Protein AF-X0ZU37-F1 (afdb_monomer)

Radius of gyration: 21.98 Å; Cα contacts (8 Å, |Δi|>4): 305; chains: 1; bounding box: 47×53×52 Å

Organism: NCBI:txid412755

Mean predicted aligned error: 6.67 Å

Foldseek 3Di:
DDDDDDDDDPDPVVVVVVCVVVVVPVPDDDDPDQDPPDPPNQFQPWDDDPPDTFNGNFEADADWPLAADLPQLADDVVLLVLLLVVLLVSGRAHAASHAAELDLQQDLDSRHHHDDPVRPVRVVVSQVSSQVSNCVNPNDPDTRHYDHRYGRNAQSGDDDVVGQHHAAQDDDPVCCVVSVHDPPRDHDDPVNVVVVVVSD

Sequence (200 aa):
MARSEYFHFKTVSEIRSRVAELGLGDAIGFADEVGLDVPHRKLSSPVTAGPFELPNRFATHPMEGWDGDPATGAPTEDVLRRWDRMGESGAGLIWGVEALAVDYEYRANPNQLVIVERNTGPLARGLERMRAAHARSFGGGRALVVGAQLTCSGRYSFRAPGGPGPLLVHRHPGLDPRVGVDETVPLATDMKLEGIVGRY

InterPro domains:
  IPR013785 Aldolase-type TIM barrel [G3DSA:3.20.20.70] (41-197)
  IPR051799 NADH-dependent flavin oxidoreductase [PTHR43656] (41-200)

Structure (mmCIF, N/CA/C/O backbone):
data_AF-X0ZU37-F1
#
_entry.id   AF-X0ZU37-F1
#
loop_
_atom_site.group_PDB
_atom_site.id
_atom_site.type_symbol
_atom_site.label_atom_id
_atom_site.label_alt_id
_atom_site.label_comp_id
_atom_site.label_asym_id
_atom_site.label_entity_id
_atom_site.label_seq_id
_atom_site.pdbx_PDB_ins_code
_atom_site.Cartn_x
_atom_site.Cartn_y
_atom_site.Cartn_z
_atom_site.occupancy
_atom_site.B_iso_or_equiv
_atom_site.auth_seq_id
_atom_site.auth_comp_id
_atom_site.auth_asym_id
_atom_site.auth_atom_id
_atom_site.pdbx_PDB_model_num
ATOM 1 N N . MET A 1 1 ? -10.081 37.931 3.026 1.00 48.16 1 MET A N 1
ATOM 2 C CA . MET A 1 1 ? -9.648 36.556 2.694 1.00 48.16 1 MET A CA 1
ATOM 3 C C . MET A 1 1 ? -9.260 35.884 3.999 1.00 48.16 1 MET A C 1
ATOM 5 O O . MET A 1 1 ? -8.460 36.470 4.719 1.00 48.16 1 MET A O 1
ATOM 9 N N . ALA A 1 2 ? -9.862 34.748 4.355 1.00 56.47 2 ALA A N 1
ATOM 10 C CA . ALA A 1 2 ? -9.462 34.023 5.560 1.00 56.47 2 ALA A CA 1
ATOM 11 C C . ALA A 1 2 ? -8.003 33.569 5.398 1.00 56.47 2 ALA A C 1
ATOM 13 O O . ALA A 1 2 ? -7.663 32.945 4.393 1.00 56.47 2 ALA A O 1
ATOM 14 N N . ARG A 1 3 ? -7.127 33.941 6.338 1.00 65.25 3 ARG A N 1
ATOM 15 C CA . ARG A 1 3 ? -5.758 33.420 6.376 1.00 65.25 3 ARG A CA 1
ATOM 16 C C . ARG A 1 3 ? -5.846 31.940 6.733 1.00 65.25 3 ARG A C 1
ATOM 18 O O . ARG A 1 3 ? -6.402 31.597 7.769 1.00 65.25 3 ARG A O 1
ATOM 25 N N . SER A 1 4 ? -5.318 31.076 5.873 1.00 78.06 4 SER A N 1
ATOM 26 C CA . SER A 1 4 ? -5.106 29.671 6.208 1.00 78.06 4 SER A CA 1
ATOM 27 C C . SER A 1 4 ? -4.075 29.588 7.334 1.00 78.06 4 SER A C 1
ATOM 29 O O . SER A 1 4 ? -2.944 30.048 7.169 1.00 78.06 4 SER A O 1
ATOM 31 N N . GLU A 1 5 ? -4.467 29.026 8.470 1.00 83.31 5 GLU A N 1
ATOM 32 C CA . GLU A 1 5 ? -3.570 28.712 9.580 1.00 83.31 5 GLU A CA 1
ATOM 33 C C . GLU A 1 5 ? -3.100 27.261 9.466 1.00 83.31 5 GLU A C 1
ATOM 35 O O . GLU A 1 5 ? -3.846 26.383 9.029 1.00 83.31 5 GLU A O 1
ATOM 40 N N . TYR A 1 6 ? -1.859 26.996 9.871 1.00 87.88 6 TYR A N 1
ATOM 41 C CA . TYR A 1 6 ? -1.371 25.626 9.979 1.00 87.88 6 TYR A CA 1
ATOM 42 C C . TYR A 1 6 ? -2.023 24.917 11.170 1.00 87.88 6 TYR A C 1
ATOM 44 O O . TYR A 1 6 ? -2.215 25.505 12.240 1.00 87.88 6 TYR A O 1
ATOM 52 N N . PHE A 1 7 ? -2.319 23.627 11.001 1.00 89.75 7 PHE A N 1
ATOM 53 C CA . PHE A 1 7 ? -2.769 22.773 12.095 1.00 89.75 7 PHE A CA 1
ATOM 54 C C . PHE A 1 7 ? -1.631 22.603 13.112 1.00 89.75 7 PHE A C 1
ATOM 56 O O . PHE A 1 7 ? -0.568 22.087 12.773 1.00 89.75 7 PHE A O 1
ATOM 63 N N . HIS A 1 8 ? -1.843 23.055 14.349 1.00 92.69 8 HIS A N 1
ATOM 64 C CA . HIS A 1 8 ? -0.820 23.087 15.405 1.00 92.69 8 HIS A CA 1
ATOM 65 C C . HIS A 1 8 ? -1.307 22.509 16.743 1.00 92.69 8 HIS A C 1
ATOM 67 O O . HIS A 1 8 ? -0.571 22.541 17.730 1.00 92.69 8 HIS A O 1
ATOM 73 N N . PHE A 1 9 ? -2.534 21.981 16.782 1.00 95.19 9 PHE A N 1
ATOM 74 C CA . PHE A 1 9 ? -3.119 21.386 17.980 1.00 95.19 9 PHE A CA 1
ATOM 75 C C . PHE A 1 9 ? -2.446 20.051 18.300 1.00 95.19 9 PHE A C 1
ATOM 77 O O . PHE A 1 9 ? -2.256 19.200 17.430 1.00 95.19 9 PHE A O 1
ATOM 84 N N . LYS A 1 10 ? -2.103 19.869 19.567 1.00 95.50 10 LYS A N 1
ATOM 85 C CA . LYS A 1 10 ? -1.481 18.677 20.146 1.00 95.50 10 LYS A CA 1
ATOM 86 C C . LYS A 1 10 ? -2.457 17.876 20.995 1.00 95.50 10 LYS A C 1
ATOM 88 O O . LYS A 1 10 ? -2.219 16.696 21.236 1.00 95.50 10 LYS A O 1
ATOM 93 N N . THR A 1 11 ? -3.538 18.499 21.463 1.00 95.19 11 THR A N 1
ATOM 94 C CA . THR A 1 11 ? -4.547 17.831 22.292 1.00 95.19 11 THR A CA 1
ATOM 95 C C . THR A 1 11 ? -5.961 18.068 21.775 1.00 95.19 11 THR A C 1
ATOM 97 O O . THR A 1 11 ? -6.261 19.088 21.156 1.00 95.19 11 THR A O 1
ATOM 100 N N . VAL A 1 12 ? -6.872 17.144 22.091 1.00 92.69 12 VAL A N 1
ATOM 101 C CA . VAL A 1 12 ? -8.305 17.299 21.787 1.00 92.69 12 VAL A CA 1
ATOM 102 C C . VAL A 1 12 ? -8.888 18.541 22.470 1.00 92.69 12 VAL A C 1
ATOM 104 O O . VAL A 1 12 ? -9.750 19.203 21.900 1.00 92.69 12 VAL A O 1
ATOM 107 N N . SER A 1 13 ? -8.395 18.896 23.661 1.00 95.38 13 SER A N 1
ATOM 108 C CA . SER A 1 13 ? -8.837 20.089 24.396 1.00 95.38 13 SER A CA 1
ATOM 109 C C . SER A 1 13 ? -8.539 21.385 23.632 1.00 95.38 13 SER A C 1
ATOM 111 O O . SER A 1 13 ? -9.390 22.273 23.544 1.00 95.38 13 SER A O 1
ATOM 113 N N . GLU A 1 14 ? -7.364 21.479 23.005 1.00 96.38 14 GLU A N 1
ATOM 114 C CA . GLU A 1 14 ? -7.004 22.637 22.180 1.00 96.38 14 GLU A CA 1
ATOM 115 C C . GLU A 1 14 ? -7.903 22.741 20.938 1.00 96.38 14 GLU A C 1
ATOM 117 O O . GLU A 1 14 ? -8.361 23.831 20.599 1.00 96.38 14 GLU A O 1
ATOM 122 N N . ILE A 1 15 ? -8.244 21.606 20.313 1.00 95.38 15 ILE A N 1
ATOM 123 C CA . ILE A 1 15 ? -9.191 21.568 19.187 1.00 95.38 15 ILE A CA 1
ATOM 124 C C . ILE A 1 15 ? -10.583 22.028 19.644 1.00 95.38 15 ILE A C 1
ATOM 126 O O . ILE A 1 15 ? -11.186 22.877 18.991 1.00 95.38 15 ILE A O 1
ATOM 130 N N . ARG A 1 16 ? -11.086 21.521 20.781 1.00 95.75 16 ARG A N 1
ATOM 131 C CA . ARG A 1 16 ? -12.375 21.942 21.367 1.00 95.75 16 ARG A CA 1
ATOM 132 C C . ARG A 1 16 ? -12.409 23.448 21.622 1.00 95.75 16 ARG A C 1
ATOM 134 O O . ARG A 1 16 ? -13.389 24.105 21.279 1.00 95.75 16 ARG A O 1
ATOM 141 N N . SER A 1 17 ? -11.321 23.988 22.166 1.00 95.88 17 SER A N 1
ATOM 142 C CA . SER A 1 17 ? -11.181 25.418 22.452 1.00 95.88 17 SER A CA 1
ATOM 143 C C . SER A 1 17 ? -11.219 26.249 21.169 1.00 95.88 17 SER A C 1
ATOM 145 O O . SER A 1 17 ? -11.959 27.228 21.099 1.00 95.88 17 SER A O 1
ATOM 147 N N . ARG A 1 18 ? -10.505 25.820 20.117 1.00 94.81 18 ARG A N 1
ATOM 148 C CA . ARG A 1 18 ? -10.534 26.505 18.818 1.00 94.81 18 ARG A CA 1
ATOM 149 C C . ARG A 1 18 ? -11.907 26.445 18.154 1.00 94.81 18 ARG A C 1
ATOM 151 O O . ARG A 1 18 ? -12.350 27.438 17.589 1.00 94.81 18 ARG A O 1
ATOM 158 N N . VAL A 1 19 ? -12.591 25.302 18.214 1.00 95.44 19 VAL A N 1
ATOM 159 C CA . VAL A 1 19 ? -13.953 25.158 17.670 1.00 95.44 19 VAL A CA 1
ATOM 160 C C . VAL A 1 19 ? -14.916 26.131 18.351 1.00 95.44 19 VAL A C 1
ATOM 162 O O . VAL A 1 19 ? -15.705 26.776 17.661 1.00 95.44 19 VAL A O 1
ATOM 165 N N . ALA A 1 20 ? -14.822 26.277 19.676 1.00 95.56 20 ALA A N 1
ATOM 166 C CA . ALA A 1 20 ? -15.623 27.240 20.427 1.00 95.56 20 ALA A CA 1
ATOM 167 C C . ALA A 1 20 ? -15.287 28.693 20.049 1.00 95.56 20 ALA A C 1
ATOM 169 O O . ALA A 1 20 ? -16.196 29.473 19.777 1.00 95.56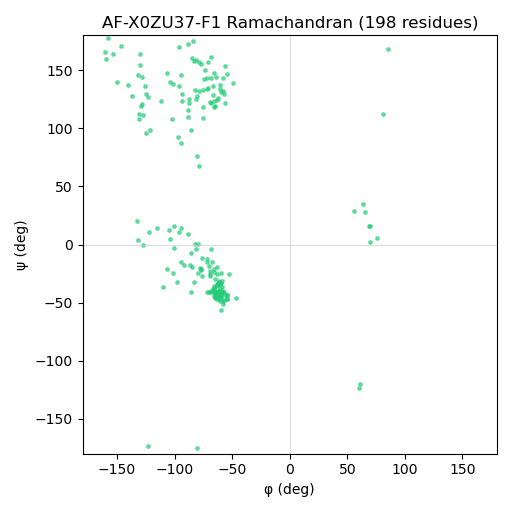 20 ALA A O 1
ATOM 170 N N . GLU A 1 21 ? -13.999 29.043 19.964 1.00 95.19 21 GLU A N 1
ATOM 171 C CA . GLU A 1 21 ? -13.532 30.380 19.565 1.00 95.19 21 GLU A CA 1
ATOM 172 C C . GLU A 1 21 ? -14.031 30.781 18.167 1.00 95.19 21 GLU A C 1
ATOM 174 O O . GLU A 1 21 ? -14.429 31.922 17.945 1.00 95.19 21 GLU A O 1
ATOM 179 N N . LEU A 1 22 ? -14.046 29.831 17.229 1.00 93.81 22 LEU A N 1
ATOM 180 C CA . LEU A 1 22 ? -14.511 30.045 15.859 1.00 93.81 22 LEU A CA 1
ATOM 181 C C . LEU A 1 22 ? -16.041 29.977 15.708 1.00 93.81 22 LEU A C 1
ATOM 183 O O . LEU A 1 22 ? -16.543 30.178 14.603 1.00 93.81 22 LEU A O 1
ATOM 187 N N . GLY A 1 23 ? -16.786 29.668 16.775 1.00 95.69 23 GLY A N 1
ATOM 188 C CA . GLY A 1 23 ? -18.242 29.508 16.717 1.00 95.69 23 GLY A CA 1
ATOM 189 C C . GLY A 1 23 ? -18.700 28.314 15.869 1.00 95.69 23 GLY A C 1
ATOM 190 O O . GLY A 1 23 ? -19.787 28.340 15.304 1.00 95.69 23 GLY A O 1
ATOM 191 N N . LEU A 1 24 ? -17.878 27.265 15.754 1.00 95.31 24 LEU A N 1
ATOM 192 C CA . LEU A 1 24 ? -18.130 26.098 14.894 1.00 95.31 24 LEU A CA 1
ATOM 193 C C . LEU A 1 24 ? -18.801 24.923 15.625 1.00 95.31 24 LEU A C 1
ATOM 195 O O . LEU A 1 24 ? -18.824 23.811 15.097 1.00 95.31 24 LEU A O 1
ATOM 199 N N . GLY A 1 25 ? -19.340 25.141 16.827 1.00 93.38 25 GLY A N 1
ATOM 200 C CA . GLY A 1 25 ? -19.904 24.080 17.674 1.00 93.38 25 GLY A CA 1
ATOM 201 C C . GLY A 1 25 ? -21.051 23.292 17.029 1.00 93.38 25 GLY A C 1
ATOM 202 O O . GLY A 1 25 ? -21.160 22.091 17.256 1.00 93.38 25 GLY A O 1
ATOM 203 N N . ASP A 1 26 ? -21.841 23.934 16.165 1.00 92.06 26 ASP A N 1
ATOM 204 C CA . ASP A 1 26 ? -22.942 23.275 15.447 1.00 92.06 26 ASP A CA 1
ATOM 205 C C . ASP A 1 26 ? -22.457 22.429 14.255 1.00 92.06 26 ASP A C 1
ATOM 207 O O . ASP A 1 26 ? -23.162 21.535 13.789 1.00 92.06 26 ASP A O 1
ATOM 211 N N . ALA A 1 27 ? -21.248 22.702 13.752 1.00 92.81 27 ALA A N 1
ATOM 212 C CA . ALA A 1 27 ? -20.660 22.008 12.607 1.00 92.81 27 ALA A CA 1
ATOM 213 C C . ALA A 1 27 ? -19.680 20.900 13.022 1.00 92.81 27 ALA A C 1
ATOM 215 O O . ALA A 1 27 ? -19.549 19.896 12.321 1.00 92.81 27 ALA A O 1
ATOM 216 N N . ILE A 1 28 ? -18.974 21.081 14.142 1.00 90.25 28 ILE A N 1
ATOM 217 C CA . ILE A 1 28 ? -17.931 20.169 14.619 1.00 90.25 28 ILE A CA 1
ATOM 218 C C . ILE A 1 28 ? -18.309 19.660 16.011 1.00 90.25 28 ILE A C 1
ATOM 220 O O . ILE A 1 28 ? -18.068 20.312 17.026 1.00 90.25 28 ILE A O 1
ATOM 224 N N . GLY A 1 29 ? -18.884 18.458 16.040 1.00 85.69 29 GLY A N 1
ATOM 225 C CA . GLY A 1 29 ? -19.187 17.734 17.270 1.00 85.69 29 GLY A CA 1
ATOM 226 C C . GLY A 1 29 ? -18.000 16.922 17.788 1.00 85.69 29 GLY A C 1
ATOM 227 O O . GLY A 1 29 ? -17.083 16.569 17.047 1.00 85.69 29 GLY A O 1
ATOM 228 N N . PHE A 1 30 ? -18.051 16.572 19.070 1.00 86.12 30 PHE A N 1
ATOM 229 C CA . PHE A 1 30 ? -17.076 15.699 19.715 1.00 86.12 30 PHE A CA 1
ATOM 230 C C . PHE A 1 30 ? -17.799 14.571 20.445 1.00 86.12 30 PHE A C 1
ATOM 232 O O . PHE A 1 30 ? -18.856 14.790 21.035 1.00 86.12 30 PHE A O 1
ATOM 239 N N . ALA A 1 31 ? -17.205 13.382 20.441 1.00 78.44 31 ALA A N 1
ATOM 240 C CA . ALA A 1 31 ? -17.677 12.240 21.209 1.00 78.44 31 ALA A CA 1
ATOM 241 C C . ALA A 1 31 ? -16.502 11.675 22.009 1.00 78.44 31 ALA A C 1
ATOM 243 O O . ALA A 1 31 ? -15.505 11.263 21.420 1.00 78.44 31 ALA A O 1
ATOM 244 N N . ASP A 1 32 ? -16.618 11.678 23.337 1.00 78.00 32 ASP A N 1
ATOM 245 C CA . ASP A 1 32 ? -15.572 11.159 24.230 1.00 78.00 32 ASP A CA 1
ATOM 246 C C . ASP A 1 32 ? -15.600 9.631 24.328 1.00 78.00 32 ASP A C 1
ATOM 248 O O . ASP A 1 32 ? -14.580 8.990 24.564 1.00 78.00 32 ASP A O 1
ATOM 252 N N . GLU A 1 33 ? -16.756 9.029 24.060 1.00 72.94 33 GLU A N 1
ATOM 253 C CA . GLU A 1 33 ? -16.898 7.583 23.968 1.00 72.94 33 GLU A CA 1
ATOM 254 C C . GLU A 1 33 ? -17.072 7.173 22.508 1.00 72.94 33 GLU A C 1
ATOM 256 O O . GLU A 1 33 ? -17.720 7.900 21.747 1.00 72.94 33 GLU A O 1
ATOM 261 N N . VAL A 1 34 ? -16.566 5.981 22.142 1.00 66.50 34 VAL A N 1
ATOM 262 C CA . VAL A 1 34 ? -16.717 5.303 20.827 1.00 66.50 34 VAL A CA 1
ATOM 263 C C . VAL A 1 34 ? -17.364 3.893 20.873 1.00 66.50 34 VAL A C 1
ATOM 265 O O . VAL A 1 34 ? -17.423 3.201 19.854 1.00 66.50 34 VAL A O 1
ATOM 268 N N . GLY A 1 35 ? -17.923 3.490 22.027 1.00 62.56 35 GLY A N 1
ATOM 269 C CA . GLY A 1 35 ? -18.492 2.150 22.292 1.00 62.56 35 GLY A CA 1
ATOM 270 C C . GLY A 1 35 ? -19.901 1.863 21.740 1.00 62.56 35 GLY A C 1
ATOM 271 O O . GLY A 1 35 ? -20.680 2.777 21.507 1.00 62.56 35 GLY A O 1
ATOM 272 N N . LEU A 1 36 ? -20.244 0.588 21.539 1.00 61.22 36 LEU A N 1
ATOM 273 C CA . LEU A 1 36 ? -21.435 0.134 20.790 1.00 61.22 36 LEU A CA 1
ATOM 274 C C . LEU A 1 36 ? -22.784 0.741 21.230 1.00 61.22 36 LEU A C 1
ATOM 276 O O . LEU A 1 36 ? -23.682 0.851 20.400 1.00 61.22 36 LEU A O 1
ATOM 280 N N . ASP A 1 37 ? -22.905 1.185 22.480 1.00 68.56 37 ASP A N 1
ATOM 281 C CA . ASP A 1 37 ? -24.160 1.669 23.074 1.00 68.56 37 ASP A CA 1
ATOM 282 C C . ASP A 1 37 ? -24.540 3.113 22.702 1.00 68.56 37 ASP A C 1
ATOM 284 O O . ASP A 1 37 ? -25.567 3.624 23.147 1.00 68.56 37 ASP A O 1
ATOM 288 N N . VAL A 1 38 ? -23.739 3.803 21.885 1.00 69.06 38 VAL A N 1
ATOM 289 C CA . VAL A 1 38 ? -23.996 5.215 21.556 1.00 69.06 38 VAL A CA 1
ATOM 290 C C . VAL A 1 38 ? -24.632 5.375 20.171 1.00 69.06 38 VAL A C 1
ATOM 292 O O . VAL A 1 38 ? -24.200 4.741 19.201 1.00 69.06 38 VAL A O 1
ATOM 295 N N . PRO A 1 39 ? -25.635 6.264 20.039 1.00 57.47 39 PRO A N 1
ATOM 296 C CA . PRO A 1 39 ? -26.300 6.542 18.772 1.00 57.47 39 PRO A CA 1
ATOM 297 C C . PRO A 1 39 ? -25.329 6.947 17.647 1.00 57.47 39 PRO A C 1
ATOM 299 O O . PRO A 1 39 ? -24.332 7.629 17.869 1.00 57.47 39 PRO A O 1
ATOM 302 N N . HIS A 1 40 ? -25.653 6.564 16.407 1.00 59.97 40 HIS A N 1
ATOM 303 C CA . HIS A 1 40 ? -24.946 6.955 15.170 1.00 59.97 40 HIS A CA 1
ATOM 304 C C . HIS A 1 40 ? -23.534 6.374 14.945 1.00 59.97 40 HIS A C 1
ATOM 306 O O . HIS A 1 40 ? -22.827 6.806 14.029 1.00 59.97 40 HIS A O 1
ATOM 312 N N . ARG A 1 41 ? -23.132 5.321 15.669 1.00 62.94 41 ARG A N 1
ATOM 313 C CA . ARG A 1 41 ? -21.829 4.653 15.480 1.00 62.94 41 ARG A CA 1
ATOM 314 C C . ARG A 1 41 ? -21.749 3.690 14.306 1.00 62.94 41 ARG A C 1
ATOM 316 O O . ARG A 1 41 ? 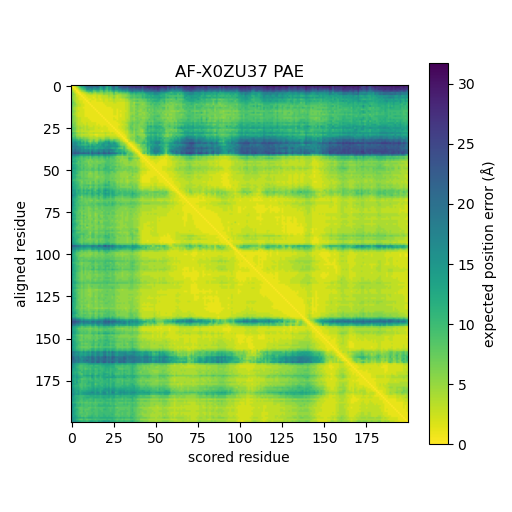-21.535 2.489 14.451 1.00 62.94 41 ARG A O 1
ATOM 323 N N . LYS A 1 42 ? -21.824 4.234 13.096 1.00 71.06 42 LYS A N 1
ATOM 324 C CA . LYS A 1 42 ? -21.589 3.421 11.898 1.00 71.06 42 LYS A CA 1
ATOM 325 C C . LYS A 1 42 ? -20.153 2.886 11.856 1.00 71.06 42 LYS A C 1
ATOM 327 O O . LYS A 1 42 ? -19.967 1.749 11.448 1.00 71.06 42 LYS A O 1
ATOM 332 N N . LEU A 1 43 ? -19.154 3.643 12.319 1.00 83.44 43 LEU A N 1
ATOM 333 C CA . LEU A 1 43 ? -17.746 3.268 12.132 1.00 83.44 43 LEU A CA 1
ATOM 334 C C . LEU A 1 43 ? -17.279 2.079 12.983 1.00 83.44 43 LEU A C 1
ATOM 336 O O . LEU A 1 43 ? -16.577 1.227 12.455 1.00 83.44 43 LEU A O 1
ATOM 340 N N . SER A 1 44 ? -17.680 1.973 14.253 1.00 83.69 44 SER A N 1
ATOM 341 C CA . SER A 1 44 ? -17.302 0.835 15.112 1.00 83.69 44 SER A CA 1
ATOM 342 C C . SER A 1 44 ? -18.222 -0.383 14.972 1.00 83.69 44 SER A C 1
ATOM 344 O O . SER A 1 44 ? -17.915 -1.437 15.518 1.00 83.69 44 SER A O 1
ATOM 346 N N . SER A 1 45 ? -19.327 -0.265 14.229 1.00 86.00 45 SER A N 1
ATOM 347 C CA . SER A 1 45 ? -20.238 -1.386 13.971 1.00 86.00 45 SER A CA 1
ATOM 348 C C . SER A 1 45 ? -19.663 -2.385 12.955 1.00 86.00 45 SER A C 1
ATOM 350 O O . SER A 1 45 ? -19.069 -1.944 11.962 1.00 86.00 45 SER A O 1
ATOM 352 N N . PRO A 1 46 ? -19.894 -3.700 13.136 1.00 90.00 46 PRO A N 1
ATOM 353 C CA . PRO A 1 46 ? -19.553 -4.705 12.137 1.00 90.00 46 PRO A CA 1
ATOM 354 C C . PRO A 1 46 ? -20.188 -4.433 10.769 1.00 90.00 46 PRO A C 1
ATOM 356 O O . PRO A 1 46 ? -21.244 -3.798 10.661 1.00 90.00 46 PRO A O 1
ATOM 359 N N . VAL A 1 47 ? -19.545 -4.926 9.712 1.00 92.00 47 VAL A N 1
ATOM 360 C CA . VAL A 1 47 ? -20.048 -4.816 8.340 1.00 92.00 47 VAL A CA 1
ATOM 361 C C . VAL A 1 47 ? -19.591 -5.997 7.487 1.00 92.00 47 VAL A C 1
ATOM 363 O O . VAL A 1 47 ? -18.434 -6.409 7.551 1.00 92.00 47 VAL A O 1
ATOM 366 N N . THR A 1 48 ? -20.486 -6.493 6.638 1.00 94.12 48 THR A N 1
ATOM 367 C CA . THR A 1 48 ? -20.146 -7.432 5.566 1.00 94.12 48 THR A CA 1
ATOM 368 C C . THR A 1 48 ? -19.596 -6.662 4.364 1.00 94.12 48 THR A C 1
ATOM 370 O O . THR A 1 48 ? -20.246 -5.748 3.850 1.00 94.12 48 THR A O 1
ATOM 373 N N . ALA A 1 49 ? -18.405 -7.028 3.896 1.00 90.44 49 ALA A N 1
ATOM 374 C CA . ALA A 1 49 ? -17.749 -6.463 2.721 1.00 90.44 49 ALA A CA 1
ATOM 375 C C . ALA A 1 49 ? -17.403 -7.586 1.732 1.00 90.44 49 ALA A C 1
ATOM 377 O O . ALA A 1 49 ? -16.384 -8.264 1.866 1.00 90.44 49 ALA A O 1
ATOM 378 N N . GLY A 1 50 ? -18.269 -7.804 0.737 1.00 91.12 50 GLY A N 1
ATOM 379 C CA . GLY A 1 50 ? -18.148 -8.948 -0.168 1.00 91.12 50 GLY A CA 1
ATOM 380 C C . GLY A 1 50 ? -18.231 -10.267 0.617 1.00 91.12 50 GLY A C 1
ATOM 381 O O . GLY A 1 50 ? -19.215 -10.460 1.327 1.00 91.12 50 GLY A O 1
ATOM 382 N N . PRO A 1 51 ? -17.228 -11.161 0.528 1.00 92.62 51 PRO A N 1
ATOM 383 C CA . PRO A 1 51 ? -17.209 -12.414 1.285 1.00 92.62 51 PRO A CA 1
ATOM 384 C C . PRO A 1 51 ? -16.693 -12.259 2.729 1.00 92.62 51 PRO A C 1
ATOM 386 O O . PRO A 1 51 ? -16.565 -13.258 3.435 1.00 92.62 51 PRO A O 1
ATOM 389 N N . PHE A 1 52 ? -16.326 -11.047 3.157 1.00 93.19 52 PHE A N 1
ATOM 390 C CA . PHE A 1 52 ? -15.665 -10.814 4.437 1.00 93.19 52 PHE A CA 1
ATOM 391 C C . PHE A 1 52 ? -16.610 -10.230 5.485 1.00 93.19 52 PHE A C 1
ATOM 393 O O . PHE A 1 52 ? -17.367 -9.305 5.204 1.00 93.19 52 PHE A O 1
ATOM 400 N N . GLU A 1 53 ? -16.478 -10.709 6.719 1.00 92.69 53 GLU A N 1
ATOM 401 C CA . GLU A 1 53 ? -17.142 -10.157 7.900 1.00 92.69 53 GLU A CA 1
ATOM 402 C C . GLU A 1 53 ? -16.145 -9.323 8.707 1.00 92.69 53 GLU A C 1
ATOM 404 O O . GLU A 1 53 ? -15.236 -9.866 9.342 1.00 92.69 53 GLU A O 1
ATOM 409 N N . LEU A 1 54 ? -16.297 -7.998 8.674 1.00 93.00 54 LEU A N 1
ATOM 410 C CA . LEU A 1 54 ? -15.391 -7.068 9.342 1.00 93.00 54 LEU A CA 1
ATOM 411 C C . LEU A 1 54 ? -15.959 -6.665 10.712 1.00 93.00 54 LEU A C 1
ATOM 413 O O . LEU A 1 54 ? -17.145 -6.341 10.811 1.00 93.00 54 LEU A O 1
ATOM 417 N N . PRO A 1 55 ? -15.141 -6.625 11.781 1.00 90.44 55 PRO A N 1
ATOM 418 C CA . PRO A 1 55 ? -15.607 -6.273 13.125 1.00 90.44 55 PRO A CA 1
ATOM 419 C C . PRO A 1 55 ? -15.980 -4.791 13.272 1.00 90.44 55 PRO A C 1
ATOM 421 O O . PRO A 1 55 ? -16.675 -4.429 14.214 1.00 90.44 55 PRO A O 1
ATOM 424 N N . ASN A 1 56 ? -15.507 -3.941 12.359 1.00 90.81 56 ASN A N 1
ATOM 425 C CA . ASN A 1 56 ? -15.795 -2.516 12.285 1.00 90.81 56 ASN A CA 1
ATOM 426 C C . ASN A 1 56 ? -15.541 -2.005 10.854 1.00 90.81 56 ASN A C 1
ATOM 428 O O . ASN A 1 56 ? -15.095 -2.754 9.985 1.00 90.81 56 ASN A O 1
ATOM 432 N N . ARG A 1 57 ? -15.810 -0.721 10.609 1.00 91.50 57 ARG A N 1
ATOM 433 C CA . ARG A 1 57 ? -15.641 -0.053 9.307 1.00 91.50 57 ARG A CA 1
ATOM 434 C C . ARG A 1 57 ? -14.359 0.774 9.212 1.00 91.50 57 ARG A C 1
ATOM 436 O O . ARG A 1 57 ? -14.256 1.625 8.330 1.00 91.50 57 ARG A O 1
ATOM 443 N N . PHE A 1 58 ? -13.405 0.571 10.118 1.00 91.50 58 PHE A N 1
ATOM 444 C CA . PHE A 1 58 ? -12.086 1.178 9.998 1.00 91.50 58 PHE A CA 1
ATOM 445 C C . PHE A 1 58 ? -11.246 0.361 9.024 1.00 91.50 58 PHE A C 1
ATOM 447 O O . PHE A 1 58 ? -11.109 -0.856 9.170 1.00 91.50 58 PHE A O 1
ATOM 454 N N . ALA A 1 59 ? -10.679 1.053 8.040 1.00 93.19 59 ALA A N 1
ATOM 455 C CA . ALA A 1 59 ? -9.770 0.471 7.074 1.00 93.19 59 ALA A CA 1
ATOM 456 C C . ALA A 1 59 ? -8.458 1.255 7.046 1.00 93.19 59 ALA A C 1
ATOM 458 O O . ALA A 1 59 ? -8.472 2.488 7.034 1.00 93.19 59 ALA A O 1
ATOM 459 N N . THR A 1 60 ? -7.329 0.552 7.003 1.00 91.88 60 THR A N 1
ATOM 460 C CA . THR A 1 60 ? -6.048 1.183 6.672 1.00 91.88 60 THR A CA 1
ATOM 461 C C . THR A 1 60 ? -5.882 1.174 5.159 1.00 91.88 60 THR A C 1
ATOM 463 O O . THR A 1 60 ? -5.976 0.119 4.532 1.00 91.88 60 THR A O 1
ATOM 466 N N . HIS A 1 61 ? -5.646 2.342 4.571 1.00 90.69 61 HIS A N 1
ATOM 467 C CA . HIS A 1 61 ? -5.346 2.463 3.148 1.00 90.69 61 HIS A CA 1
ATOM 468 C C . HIS A 1 61 ? -3.891 2.065 2.853 1.00 90.69 61 HIS A C 1
ATOM 470 O O . HIS A 1 61 ? -3.042 2.196 3.741 1.00 90.69 61 HIS A O 1
ATOM 476 N N . PRO A 1 62 ? -3.588 1.644 1.614 1.00 88.50 62 PRO A N 1
ATOM 477 C CA . PRO A 1 62 ? -2.236 1.304 1.226 1.00 88.50 62 PRO A CA 1
ATOM 478 C C . PRO A 1 62 ? -1.427 2.592 1.201 1.00 88.50 62 PRO A C 1
ATOM 480 O O . PRO A 1 62 ? -1.779 3.554 0.516 1.00 88.50 62 PRO A O 1
ATOM 483 N N . MET A 1 63 ? -0.359 2.609 1.986 1.00 84.88 63 MET A N 1
ATOM 484 C CA . MET A 1 63 ? 0.547 3.742 2.091 1.00 84.88 63 MET A CA 1
ATOM 485 C C . MET A 1 63 ? 1.963 3.213 1.950 1.00 84.88 63 MET A C 1
ATOM 487 O O . MET A 1 63 ? 2.438 2.470 2.805 1.00 84.88 63 MET A O 1
ATOM 491 N N . GLU A 1 64 ? 2.616 3.573 0.854 1.00 83.75 64 GLU A N 1
ATOM 492 C CA . GLU A 1 64 ? 3.954 3.089 0.546 1.00 83.75 64 GLU A CA 1
ATOM 493 C C . GLU A 1 64 ? 4.981 3.628 1.552 1.00 83.75 64 GLU A C 1
ATOM 495 O O . GLU A 1 64 ? 5.037 4.831 1.817 1.00 83.75 64 GLU A O 1
ATOM 500 N N . GLY A 1 65 ? 5.787 2.735 2.127 1.00 85.06 65 GLY A N 1
ATOM 501 C CA . GLY A 1 65 ? 6.766 3.076 3.154 1.00 85.06 65 GLY A CA 1
ATOM 502 C C . GLY A 1 65 ? 8.110 3.578 2.631 1.00 85.06 65 GLY A C 1
ATOM 503 O O . GLY A 1 65 ? 8.817 4.251 3.382 1.00 85.06 65 GLY A O 1
ATOM 504 N N . TRP A 1 66 ? 8.428 3.289 1.360 1.00 90.25 66 TRP A N 1
ATOM 505 C CA . TRP A 1 66 ? 9.701 3.608 0.684 1.00 90.25 66 TRP A CA 1
ATOM 506 C C . TRP A 1 66 ? 10.933 3.044 1.415 1.00 90.25 66 TRP A C 1
ATOM 508 O O . TRP A 1 66 ? 12.033 3.586 1.334 1.00 90.25 66 TRP A O 1
ATOM 518 N N . ASP A 1 67 ? 10.753 1.931 2.121 1.00 94.69 67 ASP A N 1
ATOM 519 C CA . ASP A 1 67 ? 11.745 1.296 2.990 1.00 94.69 67 ASP A CA 1
ATOM 520 C C . ASP A 1 67 ? 11.866 -0.219 2.751 1.00 94.69 67 ASP A C 1
ATOM 522 O O . ASP A 1 67 ? 12.388 -0.946 3.595 1.00 94.69 67 ASP A O 1
ATOM 526 N N . GLY A 1 68 ? 11.427 -0.708 1.587 1.00 96.12 68 GLY A N 1
ATOM 527 C CA . GLY A 1 68 ? 11.736 -2.053 1.110 1.00 96.12 68 GLY A CA 1
ATOM 528 C C . GLY A 1 68 ? 13.211 -2.218 0.742 1.00 96.12 68 GLY A C 1
ATOM 529 O O . GLY A 1 68 ? 13.937 -1.244 0.509 1.00 96.12 68 GLY A O 1
ATOM 530 N N . ASP A 1 69 ? 13.659 -3.472 0.679 1.00 96.56 69 ASP A N 1
ATOM 531 C CA . ASP A 1 69 ? 15.037 -3.792 0.318 1.00 96.56 69 ASP A CA 1
ATOM 532 C C . ASP A 1 69 ? 15.308 -3.399 -1.150 1.00 96.56 69 ASP A C 1
ATOM 534 O O . ASP A 1 69 ? 14.614 -3.887 -2.047 1.00 96.56 69 ASP A O 1
ATOM 538 N N . PRO A 1 70 ? 16.309 -2.547 -1.445 1.00 93.06 70 PRO A N 1
ATOM 539 C CA . PRO A 1 70 ? 16.485 -2.009 -2.794 1.00 93.06 70 PRO A CA 1
ATOM 540 C C . PRO A 1 70 ? 16.784 -3.053 -3.876 1.00 93.06 70 PRO A C 1
ATOM 542 O O . PRO A 1 70 ? 16.397 -2.880 -5.039 1.00 93.06 70 PRO A O 1
ATOM 545 N N . ALA A 1 71 ? 17.493 -4.122 -3.501 1.00 92.44 71 ALA A N 1
ATOM 546 C CA . ALA A 1 71 ? 17.988 -5.146 -4.416 1.00 92.44 71 ALA A CA 1
ATOM 547 C C . ALA A 1 71 ? 16.937 -6.233 -4.674 1.00 92.44 71 ALA A C 1
ATOM 549 O O . ALA A 1 71 ? 16.752 -6.705 -5.799 1.00 92.44 71 ALA A O 1
ATOM 550 N N . THR A 1 72 ? 16.231 -6.636 -3.623 1.00 95.38 72 THR A N 1
ATOM 551 C CA . THR A 1 72 ? 15.278 -7.743 -3.660 1.00 95.38 72 THR A CA 1
ATOM 552 C C . THR A 1 72 ? 13.835 -7.272 -3.755 1.00 95.38 72 THR A C 1
ATOM 554 O O . THR A 1 72 ? 13.012 -8.014 -4.277 1.00 95.38 72 THR A O 1
ATOM 557 N N . GLY A 1 73 ? 13.495 -6.061 -3.314 1.00 95.50 73 GLY A N 1
ATOM 558 C CA . GLY A 1 73 ? 12.109 -5.605 -3.168 1.00 95.50 73 GLY A CA 1
ATOM 559 C C . GLY A 1 73 ? 11.349 -6.324 -2.048 1.00 95.50 73 GLY A C 1
ATOM 560 O O . GLY A 1 73 ? 10.120 -6.313 -2.048 1.00 95.50 73 GLY A O 1
ATOM 561 N N . ALA A 1 74 ? 12.052 -7.013 -1.145 1.00 97.12 74 ALA A N 1
ATOM 562 C CA . ALA A 1 74 ? 11.450 -7.708 -0.015 1.00 97.12 74 ALA A CA 1
ATOM 563 C C . ALA A 1 74 ? 11.188 -6.749 1.167 1.00 97.12 74 ALA A C 1
ATOM 565 O O . ALA A 1 74 ? 11.851 -5.711 1.278 1.00 97.12 74 ALA A O 1
ATOM 566 N N . PRO A 1 75 ? 10.257 -7.092 2.078 1.00 96.56 75 PRO A N 1
ATOM 567 C CA . PRO A 1 75 ? 10.070 -6.366 3.333 1.00 96.56 75 PRO A CA 1
ATOM 568 C C . PRO A 1 75 ? 11.352 -6.321 4.174 1.00 96.56 75 PRO A C 1
ATOM 570 O O . PRO A 1 75 ? 11.945 -7.363 4.457 1.00 96.56 75 PRO A O 1
ATOM 573 N N . THR A 1 76 ? 11.747 -5.127 4.619 1.00 97.00 76 THR A N 1
ATOM 574 C CA . THR A 1 76 ? 12.784 -4.934 5.648 1.00 97.00 76 THR A CA 1
ATOM 575 C C . THR A 1 76 ? 12.182 -5.054 7.051 1.00 97.00 76 THR A C 1
ATOM 577 O O . THR A 1 76 ? 10.966 -5.160 7.208 1.00 97.00 76 THR A O 1
ATOM 580 N N . GLU A 1 77 ? 12.999 -5.010 8.108 1.00 96.06 77 GLU A N 1
ATOM 581 C CA . GLU A 1 77 ? 12.455 -5.041 9.475 1.00 96.06 77 GLU A CA 1
ATOM 582 C C . GLU A 1 77 ? 11.600 -3.802 9.801 1.00 96.06 77 GLU A C 1
ATOM 584 O O . GLU A 1 77 ? 10.634 -3.919 10.549 1.00 96.06 77 GLU A O 1
ATOM 589 N N . ASP A 1 78 ? 11.877 -2.634 9.210 1.00 95.44 78 ASP A N 1
ATOM 590 C CA . ASP A 1 78 ? 11.037 -1.444 9.404 1.00 95.44 78 ASP A CA 1
ATOM 591 C C . ASP A 1 78 ? 9.654 -1.595 8.760 1.00 95.44 78 ASP A C 1
ATOM 593 O O . ASP A 1 78 ? 8.642 -1.263 9.393 1.00 95.44 78 ASP A O 1
ATOM 597 N N . VAL A 1 79 ? 9.600 -2.196 7.567 1.00 95.44 79 VAL A N 1
ATOM 598 C CA . VAL A 1 79 ? 8.350 -2.619 6.919 1.00 95.44 79 VAL A CA 1
ATOM 599 C C . VAL A 1 79 ? 7.605 -3.595 7.831 1.00 95.44 79 VAL A C 1
ATOM 601 O O . VAL A 1 79 ? 6.446 -3.378 8.180 1.00 95.44 79 VAL A O 1
ATOM 604 N N . LEU A 1 80 ? 8.283 -4.638 8.311 1.00 95.56 80 LEU A N 1
ATOM 605 C CA . LEU A 1 80 ? 7.688 -5.653 9.180 1.00 95.56 80 LEU A CA 1
ATOM 606 C C . LEU A 1 80 ? 7.168 -5.070 10.508 1.00 95.56 80 LEU A C 1
ATOM 608 O O . LEU A 1 80 ? 6.070 -5.410 10.951 1.00 95.56 80 LEU A O 1
ATOM 612 N N . ARG A 1 81 ? 7.896 -4.131 11.118 1.00 95.19 81 ARG A N 1
ATOM 613 C CA . ARG A 1 81 ? 7.476 -3.404 12.325 1.00 95.19 81 ARG A CA 1
ATOM 614 C C . ARG A 1 81 ? 6.259 -2.511 12.067 1.00 95.19 81 ARG A C 1
ATOM 616 O O . ARG A 1 81 ? 5.415 -2.344 12.947 1.00 95.19 81 ARG A O 1
ATOM 623 N N . ARG A 1 82 ? 6.155 -1.901 10.883 1.00 93.81 82 ARG A N 1
ATOM 624 C CA . ARG A 1 82 ? 4.969 -1.135 10.462 1.00 93.81 82 ARG A CA 1
ATOM 625 C C . ARG A 1 82 ? 3.755 -2.051 10.325 1.00 93.81 82 ARG A C 1
ATOM 627 O O . ARG A 1 82 ? 2.670 -1.696 10.780 1.00 93.81 82 ARG A O 1
ATOM 634 N N . TRP A 1 83 ? 3.954 -3.235 9.758 1.00 94.69 83 TRP A N 1
ATOM 635 C CA . TRP A 1 83 ? 2.909 -4.237 9.579 1.00 94.69 83 TRP A CA 1
ATOM 636 C C . TRP A 1 83 ? 2.405 -4.783 10.924 1.00 94.69 83 TRP A C 1
ATOM 638 O O . TRP A 1 83 ? 1.198 -4.938 11.090 1.00 94.69 83 TRP A O 1
ATOM 648 N N . ASP A 1 84 ? 3.281 -4.973 11.917 1.00 94.94 84 ASP A N 1
ATOM 649 C CA . ASP A 1 84 ? 2.867 -5.329 13.287 1.00 94.94 84 ASP A CA 1
ATOM 650 C C . ASP A 1 84 ? 1.898 -4.293 13.869 1.00 94.94 84 ASP A C 1
ATOM 652 O O . ASP A 1 84 ? 0.817 -4.644 14.340 1.00 94.94 84 ASP A O 1
ATOM 656 N N . ARG A 1 85 ? 2.235 -3.002 13.746 1.00 94.69 85 ARG A N 1
ATOM 657 C CA . ARG A 1 85 ? 1.387 -1.898 14.228 1.00 94.69 85 ARG A CA 1
ATOM 658 C C . ARG A 1 85 ? 0.040 -1.833 13.516 1.00 94.69 85 ARG A C 1
ATOM 660 O O . ARG A 1 85 ? -0.958 -1.468 14.129 1.00 94.69 85 ARG A O 1
ATOM 667 N N . MET A 1 86 ? -0.008 -2.188 12.230 1.00 93.81 86 MET A N 1
ATOM 668 C CA . MET A 1 86 ? -1.280 -2.323 11.515 1.00 93.81 86 MET A CA 1
ATOM 669 C C . MET A 1 86 ? -2.120 -3.465 12.096 1.00 93.81 86 MET A C 1
ATOM 671 O O . MET A 1 86 ? -3.316 -3.278 12.315 1.00 93.81 86 MET A O 1
ATOM 675 N N . GLY A 1 87 ? -1.503 -4.603 12.430 1.00 93.88 87 GLY A N 1
ATOM 676 C CA . GLY A 1 87 ? -2.176 -5.700 13.132 1.00 93.88 87 GLY A CA 1
ATOM 677 C C . GLY A 1 87 ? -2.721 -5.287 14.506 1.00 93.88 87 GLY A C 1
ATOM 678 O O . GLY A 1 87 ? -3.832 -5.667 14.875 1.00 93.88 87 GLY A O 1
ATOM 679 N N . GLU A 1 88 ? -1.982 -4.445 15.227 1.00 95.19 88 GLU A N 1
ATOM 680 C CA . GLU A 1 88 ? -2.349 -3.905 16.546 1.00 95.19 88 GLU A CA 1
ATOM 681 C C . GLU A 1 88 ? -3.408 -2.788 16.493 1.00 95.19 88 GLU A C 1
ATOM 683 O O . GLU A 1 88 ? -3.966 -2.430 17.527 1.00 95.19 88 GLU A O 1
ATOM 688 N N . SER A 1 89 ? -3.717 -2.243 15.311 1.00 93.00 89 SER A N 1
ATOM 689 C CA . SER A 1 89 ? -4.555 -1.041 15.164 1.00 93.00 89 SER A CA 1
ATOM 690 C C . SER A 1 89 ? -6.036 -1.228 15.512 1.00 93.00 89 SER A C 1
ATOM 692 O O . SER A 1 89 ? -6.735 -0.253 15.780 1.00 93.00 89 SER A O 1
ATOM 694 N N . GLY A 1 90 ? -6.539 -2.463 15.453 1.00 90.44 90 GLY A N 1
ATOM 695 C CA . GLY A 1 90 ? -7.964 -2.768 15.603 1.00 90.44 90 GLY A CA 1
ATOM 696 C C . GLY A 1 90 ? -8.817 -2.439 14.375 1.00 90.44 90 GLY A C 1
ATOM 697 O O . GLY A 1 90 ? -10.037 -2.595 14.433 1.00 90.44 90 GLY A O 1
ATOM 698 N N . ALA A 1 91 ? -8.212 -2.017 13.258 1.00 93.00 91 ALA A N 1
ATOM 699 C CA . ALA A 1 91 ? -8.925 -1.857 11.996 1.00 93.00 91 ALA A CA 1
ATOM 700 C C . ALA A 1 91 ? -9.519 -3.196 11.535 1.00 93.00 91 ALA A C 1
ATOM 702 O O . ALA A 1 91 ? -8.866 -4.239 11.602 1.00 93.00 91 ALA A O 1
ATOM 703 N N . GLY A 1 92 ? -10.764 -3.169 11.057 1.00 92.88 92 GLY A N 1
ATOM 704 C CA . GLY A 1 92 ? -11.429 -4.360 10.536 1.00 92.88 92 GLY A CA 1
ATOM 705 C C . GLY A 1 92 ? -10.819 -4.854 9.225 1.00 92.88 92 GLY A C 1
ATOM 706 O O . GLY A 1 92 ? -10.864 -6.049 8.943 1.00 92.88 92 GLY A O 1
ATOM 707 N N . LEU A 1 93 ? -10.225 -3.945 8.449 1.00 94.94 93 LEU A N 1
ATOM 708 C CA . LEU A 1 93 ? -9.646 -4.217 7.140 1.00 94.94 93 LEU A CA 1
ATOM 709 C C . LEU A 1 93 ? -8.296 -3.515 6.978 1.00 94.94 93 LEU A C 1
ATOM 711 O O . LEU A 1 93 ? -8.190 -2.298 7.113 1.00 94.94 93 LEU A O 1
ATOM 715 N N . ILE A 1 94 ? -7.278 -4.272 6.585 1.00 95.06 94 ILE A N 1
ATOM 716 C CA . ILE A 1 94 ? -6.023 -3.719 6.076 1.00 95.06 94 ILE A CA 1
ATOM 717 C C . ILE A 1 94 ? -6.105 -3.737 4.546 1.00 95.06 94 ILE A C 1
ATOM 719 O O . ILE A 1 94 ? -5.840 -4.761 3.915 1.00 95.06 94 ILE A O 1
ATOM 723 N N . TRP A 1 95 ? -6.561 -2.639 3.933 1.00 89.62 95 TRP A N 1
ATOM 724 C CA . TRP A 1 95 ? -6.803 -2.549 2.486 1.00 89.62 95 TRP A CA 1
ATOM 725 C C . TRP A 1 95 ? -5.497 -2.297 1.733 1.00 89.62 95 TRP A C 1
ATOM 727 O O . TRP A 1 95 ? -5.216 -1.188 1.291 1.00 89.62 95 TRP A O 1
ATOM 737 N N . GLY A 1 96 ? -4.684 -3.341 1.587 1.00 78.31 96 GLY A N 1
ATOM 738 C CA . GLY A 1 96 ? -3.337 -3.179 1.060 1.00 78.31 96 GLY A CA 1
ATOM 739 C C . GLY A 1 96 ? -2.422 -2.700 2.170 1.00 78.31 96 GLY A C 1
ATOM 740 O O . GLY A 1 96 ? -2.557 -1.584 2.657 1.00 78.31 96 GLY A O 1
ATOM 741 N N . VAL A 1 97 ? -1.493 -3.554 2.584 1.00 81.81 97 VAL A N 1
ATOM 742 C CA . VAL A 1 97 ? -0.474 -3.134 3.548 1.00 81.81 97 VAL A CA 1
ATOM 743 C C . VAL A 1 97 ? 0.346 -1.988 2.958 1.00 81.81 97 VAL A C 1
ATOM 745 O O . VAL A 1 97 ? 0.484 -0.928 3.561 1.00 81.81 97 VAL A O 1
ATOM 748 N N . GLU A 1 98 ? 0.795 -2.196 1.720 1.00 89.75 98 GLU A N 1
ATOM 749 C CA . GLU A 1 98 ? 1.499 -1.235 0.882 1.00 89.75 98 GLU A CA 1
ATOM 750 C C . GLU A 1 98 ? 1.127 -1.457 -0.591 1.00 89.75 98 GLU A C 1
ATOM 752 O O . GLU A 1 98 ? 0.482 -2.451 -0.950 1.00 89.75 98 GLU A O 1
ATOM 757 N N . ALA A 1 99 ?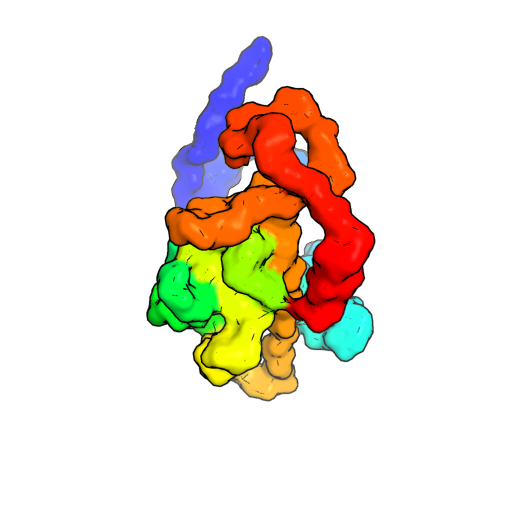 1.553 -0.527 -1.444 1.00 92.50 99 ALA A N 1
ATOM 758 C CA . ALA A 1 99 ? 1.545 -0.692 -2.889 1.00 92.50 99 ALA A CA 1
ATOM 759 C C . ALA A 1 99 ? 2.696 -1.621 -3.310 1.00 92.50 99 ALA A C 1
ATOM 761 O O . ALA A 1 99 ? 3.863 -1.232 -3.257 1.00 92.50 99 ALA A O 1
ATOM 762 N N . LEU A 1 100 ? 2.377 -2.842 -3.737 1.00 95.00 100 LEU A N 1
ATOM 763 C CA . LEU A 1 100 ? 3.345 -3.828 -4.214 1.00 95.00 100 LEU A CA 1
ATOM 764 C C . LEU A 1 100 ? 3.469 -3.717 -5.735 1.00 95.00 100 LEU A C 1
ATOM 766 O O . LEU A 1 100 ? 2.471 -3.825 -6.451 1.00 95.00 100 LEU A O 1
ATOM 770 N N . ALA A 1 101 ? 4.673 -3.498 -6.251 1.00 95.31 101 ALA A N 1
ATOM 771 C CA . ALA A 1 101 ? 4.905 -3.528 -7.690 1.00 95.31 101 ALA A CA 1
ATOM 772 C C . ALA A 1 101 ? 4.806 -4.970 -8.206 1.00 95.31 101 ALA A C 1
ATOM 774 O O . ALA A 1 101 ? 5.381 -5.880 -7.606 1.00 95.31 101 ALA A O 1
ATOM 775 N N . VAL A 1 102 ? 4.109 -5.176 -9.326 1.00 95.81 102 VAL A N 1
ATOM 776 C CA . VAL A 1 102 ? 3.940 -6.513 -9.937 1.00 95.81 102 VAL A CA 1
ATOM 777 C C . VAL A 1 102 ? 5.225 -7.047 -10.588 1.00 95.81 102 VAL A C 1
ATOM 779 O O . VAL A 1 102 ? 5.338 -8.232 -10.881 1.00 95.81 102 VAL A O 1
ATOM 782 N N . ASP A 1 103 ? 6.215 -6.178 -10.813 1.00 94.38 103 ASP A N 1
ATOM 783 C CA . ASP A 1 103 ? 7.568 -6.537 -11.251 1.00 94.38 103 ASP A CA 1
ATOM 784 C C . ASP A 1 103 ? 8.544 -5.384 -10.929 1.00 94.38 103 ASP A C 1
ATOM 786 O O . ASP A 1 103 ? 8.126 -4.251 -10.671 1.00 94.38 103 ASP A O 1
ATOM 790 N N . TYR A 1 104 ? 9.852 -5.639 -10.990 1.00 92.81 104 TYR A N 1
ATOM 791 C CA . TYR A 1 104 ? 10.908 -4.652 -10.707 1.00 92.81 104 TYR A CA 1
ATOM 792 C C . TYR A 1 104 ? 10.870 -3.446 -11.639 1.00 92.81 104 TYR A C 1
ATOM 794 O O . TYR A 1 104 ? 11.189 -2.335 -11.213 1.00 92.81 104 TYR A O 1
ATOM 802 N N . GLU A 1 105 ? 10.487 -3.673 -12.894 1.00 91.75 105 GLU A N 1
ATOM 803 C CA . GLU A 1 105 ? 10.341 -2.643 -13.927 1.00 91.75 105 GLU A CA 1
ATOM 804 C C . GLU A 1 105 ? 9.209 -1.657 -13.622 1.00 91.75 105 GLU A C 1
ATOM 806 O O . GLU A 1 105 ? 9.216 -0.522 -14.098 1.00 91.75 105 GLU A O 1
ATOM 811 N N . TYR A 1 106 ? 8.231 -2.071 -12.819 1.00 93.19 106 TYR A N 1
ATOM 812 C CA . TYR A 1 106 ? 7.031 -1.281 -12.577 1.00 93.19 106 TYR A CA 1
ATOM 813 C C . TYR A 1 106 ? 7.014 -0.602 -11.212 1.00 93.19 106 TYR A C 1
ATOM 815 O O . TYR A 1 106 ? 5.974 -0.085 -10.804 1.00 93.19 106 TYR A O 1
ATOM 823 N N . ARG A 1 107 ? 8.161 -0.582 -10.523 1.00 93.94 107 ARG A N 1
ATOM 824 C CA . ARG A 1 107 ? 8.323 0.132 -9.257 1.00 93.94 107 ARG A CA 1
ATOM 825 C C . ARG A 1 107 ? 8.262 1.643 -9.452 1.00 93.94 107 ARG A C 1
ATOM 827 O O . ARG A 1 107 ? 8.835 2.134 -10.407 1.00 93.94 107 ARG A O 1
ATOM 834 N N . ALA A 1 108 ? 7.670 2.392 -8.526 1.00 93.44 108 ALA A N 1
ATOM 835 C CA . ALA A 1 108 ? 7.695 3.856 -8.457 1.00 93.44 108 ALA A CA 1
ATOM 836 C C . ALA A 1 108 ? 9.033 4.415 -7.938 1.00 93.44 108 ALA A C 1
ATOM 838 O O . ALA A 1 108 ? 9.406 5.541 -8.256 1.00 93.44 108 ALA A O 1
ATOM 839 N N . ASN A 1 109 ? 9.757 3.644 -7.123 1.00 93.19 109 ASN A N 1
ATOM 840 C CA . ASN A 1 109 ? 11.032 4.027 -6.507 1.00 93.19 109 ASN A CA 1
ATOM 841 C C . ASN A 1 109 ? 11.875 2.759 -6.216 1.00 93.19 109 ASN A C 1
ATOM 843 O O . ASN A 1 109 ? 11.338 1.646 -6.241 1.00 93.19 109 ASN A O 1
ATOM 847 N N . PRO A 1 110 ? 13.191 2.873 -5.949 1.00 93.06 110 PRO A N 1
ATOM 848 C CA . PRO A 1 110 ? 14.048 1.704 -5.745 1.00 93.06 110 PRO A CA 1
ATOM 849 C C . PRO A 1 110 ? 13.730 0.913 -4.471 1.00 93.06 110 PRO A C 1
ATOM 851 O O . PRO A 1 110 ? 14.177 -0.221 -4.363 1.00 93.06 110 PRO A O 1
ATOM 854 N N . ASN A 1 111 ? 12.965 1.467 -3.535 1.00 95.56 111 ASN A N 1
ATOM 855 C CA . ASN A 1 111 ? 12.609 0.853 -2.260 1.00 95.56 111 ASN A CA 1
ATOM 856 C C . ASN A 1 111 ? 11.165 0.330 -2.228 1.00 95.56 111 ASN A C 1
ATOM 858 O O . ASN A 1 111 ? 10.711 -0.135 -1.183 1.00 95.56 111 ASN A O 1
ATOM 862 N N . GLN A 1 112 ? 10.434 0.382 -3.346 1.00 95.56 112 GLN A N 1
ATOM 863 C CA . GLN A 1 112 ? 9.098 -0.197 -3.412 1.00 95.56 112 GLN A CA 1
ATOM 864 C C . GLN A 1 112 ? 9.174 -1.721 -3.286 1.00 95.56 112 GLN A C 1
ATOM 866 O O . GLN A 1 112 ? 9.997 -2.374 -3.942 1.00 95.56 112 GLN A O 1
ATOM 871 N N . LEU A 1 113 ? 8.276 -2.287 -2.480 1.00 96.38 113 LEU A N 1
ATOM 872 C CA . LEU A 1 113 ? 8.110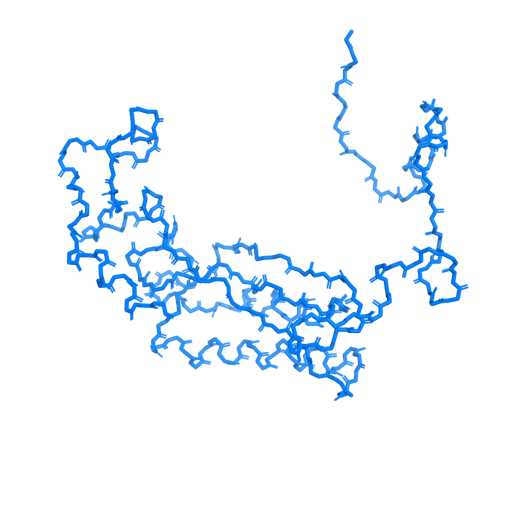 -3.729 -2.358 1.00 96.38 113 LEU A CA 1
ATOM 873 C C . LEU A 1 113 ? 7.631 -4.344 -3.677 1.00 96.38 113 LEU A C 1
ATOM 875 O O . LEU A 1 113 ? 6.820 -3.760 -4.393 1.00 96.38 113 LEU A O 1
ATOM 879 N N . VAL A 1 114 ? 8.103 -5.550 -3.984 1.00 96.00 114 VAL A N 1
ATOM 880 C CA . VAL A 1 114 ? 7.788 -6.244 -5.240 1.00 96.00 114 VAL A CA 1
ATOM 881 C C . VAL A 1 114 ? 7.172 -7.601 -4.938 1.00 96.00 114 VAL A C 1
ATOM 883 O O . VAL A 1 114 ? 7.760 -8.401 -4.205 1.00 96.00 114 VAL A O 1
ATOM 886 N N . ILE A 1 115 ? 6.008 -7.876 -5.523 1.00 95.50 115 ILE A N 1
ATOM 887 C CA . ILE A 1 115 ? 5.316 -9.159 -5.389 1.00 95.50 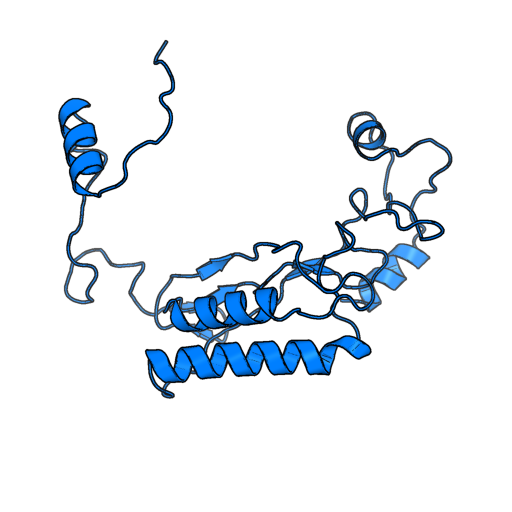115 ILE A CA 1
ATOM 888 C C . ILE A 1 115 ? 5.678 -10.076 -6.555 1.00 95.50 115 ILE A C 1
ATOM 890 O O . ILE A 1 115 ? 5.030 -10.124 -7.591 1.00 95.50 115 ILE A O 1
ATOM 894 N N . VAL A 1 116 ? 6.773 -10.801 -6.364 1.00 95.81 116 VAL A N 1
ATOM 895 C CA . VAL A 1 116 ? 7.292 -11.809 -7.294 1.00 95.81 116 VAL A CA 1
ATOM 896 C C . VAL A 1 116 ? 7.569 -13.101 -6.541 1.00 95.81 116 VAL A C 1
ATOM 898 O O . VAL A 1 116 ? 7.718 -13.086 -5.318 1.00 95.81 116 VAL A O 1
ATOM 901 N N . GLU A 1 117 ? 7.729 -14.201 -7.276 1.00 95.81 117 GLU A N 1
ATOM 902 C CA . GLU A 1 117 ? 7.943 -15.544 -6.720 1.00 95.81 117 GLU A CA 1
ATOM 903 C C . GLU A 1 117 ? 9.005 -15.578 -5.611 1.00 95.81 117 GLU A C 1
ATOM 905 O O . GLU A 1 117 ? 8.763 -16.094 -4.524 1.00 95.81 117 GLU A O 1
ATOM 910 N N . ARG A 1 118 ? 10.159 -14.931 -5.826 1.00 96.25 118 ARG A N 1
ATOM 911 C CA . ARG A 1 118 ? 11.253 -14.912 -4.839 1.00 96.25 118 ARG A CA 1
ATOM 912 C C . ARG A 1 118 ? 10.927 -14.185 -3.527 1.00 96.25 118 ARG A C 1
ATOM 914 O O . ARG A 1 118 ? 11.590 -14.429 -2.525 1.00 96.25 118 ARG A O 1
ATOM 921 N N . ASN A 1 119 ? 9.927 -13.304 -3.528 1.00 97.00 119 ASN A N 1
ATOM 922 C CA . ASN A 1 119 ? 9.518 -12.518 -2.363 1.00 97.00 119 ASN A CA 1
ATOM 923 C C . ASN A 1 119 ? 8.281 -13.093 -1.658 1.00 97.00 119 ASN A C 1
ATOM 925 O O . ASN A 1 119 ? 7.900 -12.580 -0.606 1.00 97.00 119 ASN A O 1
ATOM 929 N N . THR A 1 120 ? 7.676 -14.167 -2.179 1.00 96.06 120 THR A N 1
ATOM 930 C CA . THR A 1 120 ? 6.495 -14.815 -1.579 1.00 96.06 120 THR A CA 1
ATOM 931 C C . THR A 1 120 ? 6.733 -15.210 -0.120 1.00 96.06 120 THR A C 1
ATOM 933 O O . THR A 1 120 ? 5.929 -14.866 0.742 1.00 96.06 120 THR A O 1
ATOM 936 N N . GLY A 1 121 ? 7.868 -15.847 0.188 1.00 97.56 121 GLY A N 1
ATOM 937 C CA . GLY A 1 121 ? 8.245 -16.238 1.552 1.00 97.56 121 GLY A CA 1
ATOM 938 C C . GLY A 1 121 ? 8.358 -15.051 2.522 1.00 97.56 121 GLY A C 1
ATOM 939 O O . GLY A 1 121 ? 7.667 -15.040 3.545 1.00 97.56 121 GLY A O 1
ATOM 940 N N . PRO A 1 122 ? 9.185 -14.030 2.226 1.00 96.88 122 PRO A N 1
ATOM 941 C CA . PRO A 1 122 ? 9.262 -12.809 3.030 1.00 96.88 122 PRO A CA 1
ATOM 942 C C . PRO A 1 122 ? 7.913 -12.100 3.235 1.00 96.88 122 PRO A C 1
ATOM 944 O O . PRO A 1 122 ? 7.601 -11.702 4.359 1.00 96.88 122 PRO A O 1
ATOM 947 N N . LEU A 1 123 ? 7.092 -11.979 2.184 1.00 96.44 123 LEU A N 1
ATOM 948 C CA . LEU A 1 123 ? 5.761 -11.365 2.261 1.00 96.44 123 LEU A CA 1
ATOM 949 C C . LEU A 1 123 ? 4.810 -12.190 3.141 1.00 96.44 123 LEU A C 1
ATOM 951 O O . LEU A 1 123 ? 4.139 -11.630 4.009 1.00 96.44 123 LEU A O 1
ATOM 955 N N . ALA A 1 124 ? 4.801 -13.517 2.980 1.00 96.38 124 ALA A N 1
ATOM 956 C CA . ALA A 1 124 ? 4.007 -14.425 3.804 1.00 96.38 124 ALA A CA 1
ATOM 957 C C . ALA A 1 124 ? 4.407 -14.332 5.283 1.00 96.38 124 ALA A C 1
ATOM 959 O O . ALA A 1 124 ? 3.545 -14.184 6.145 1.00 96.38 124 ALA A O 1
ATOM 960 N N . ARG A 1 125 ? 5.712 -14.307 5.594 1.00 96.00 125 ARG A N 1
ATOM 961 C CA . ARG A 1 125 ? 6.201 -14.097 6.968 1.00 96.00 125 ARG A CA 1
ATOM 962 C C . ARG A 1 125 ? 5.704 -12.774 7.553 1.00 96.00 125 ARG A C 1
ATOM 964 O O . ARG A 1 125 ? 5.350 -12.725 8.730 1.00 96.00 125 ARG A O 1
ATOM 971 N N . GLY A 1 126 ? 5.688 -11.705 6.759 1.00 95.56 126 GLY A N 1
ATOM 972 C CA . GLY A 1 126 ? 5.154 -10.417 7.194 1.00 95.56 126 GLY A CA 1
ATOM 973 C C . GLY A 1 126 ? 3.652 -10.462 7.480 1.00 95.56 126 GLY A C 1
ATOM 974 O O . GLY A 1 126 ? 3.218 -9.961 8.518 1.00 95.56 126 GLY A O 1
ATOM 975 N N . LEU A 1 127 ? 2.874 -11.116 6.614 1.00 95.62 127 LEU A N 1
ATOM 976 C CA . LEU A 1 127 ? 1.441 -11.326 6.824 1.00 95.62 127 LEU A CA 1
ATOM 977 C C . LEU A 1 127 ? 1.169 -12.120 8.111 1.00 95.62 127 LEU A C 1
ATOM 979 O O . LEU A 1 127 ? 0.310 -11.730 8.901 1.00 95.62 127 LEU A O 1
ATOM 983 N N . GLU A 1 128 ? 1.930 -13.186 8.360 1.00 95.75 128 GLU A N 1
ATOM 984 C CA . GLU A 1 128 ? 1.807 -13.983 9.584 1.00 95.75 128 GLU A CA 1
ATOM 985 C C . GLU A 1 128 ? 2.153 -13.173 10.839 1.00 95.75 128 GLU A C 1
ATOM 987 O O . GLU A 1 128 ? 1.419 -13.227 11.828 1.00 95.75 128 GLU A O 1
ATOM 992 N N . ARG A 1 129 ? 3.215 -12.352 10.805 1.00 95.44 129 ARG A N 1
ATOM 993 C CA . ARG A 1 129 ? 3.559 -11.451 11.925 1.00 95.44 129 ARG A CA 1
ATOM 994 C C . ARG A 1 129 ? 2.420 -10.472 12.229 1.00 95.44 129 ARG A C 1
ATOM 996 O O . ARG A 1 129 ? 2.020 -10.360 13.389 1.00 95.44 129 ARG A O 1
ATOM 1003 N N . MET A 1 130 ? 1.837 -9.856 11.200 1.00 95.31 130 MET A N 1
ATOM 1004 C CA . MET A 1 130 ? 0.69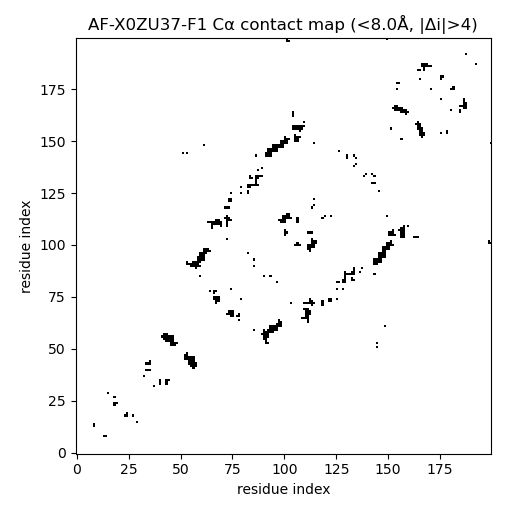4 -8.947 11.338 1.00 95.31 130 MET A CA 1
ATOM 1005 C C . MET A 1 130 ? -0.538 -9.646 11.931 1.00 95.31 130 MET A C 1
ATOM 1007 O O . MET A 1 130 ? -1.152 -9.135 12.869 1.00 95.31 130 MET A O 1
ATOM 1011 N N . ARG A 1 131 ? -0.895 -10.832 11.422 1.00 94.94 131 ARG A N 1
ATOM 1012 C CA . ARG A 1 131 ? -2.022 -11.626 11.943 1.00 94.94 131 ARG A CA 1
ATOM 1013 C C . ARG A 1 131 ? -1.793 -12.048 13.392 1.00 94.94 131 ARG A C 1
ATOM 1015 O O . ARG A 1 131 ? -2.716 -11.978 14.200 1.00 94.94 131 ARG A O 1
ATOM 1022 N N . ALA A 1 132 ? -0.568 -12.433 13.740 1.00 95.31 132 ALA A N 1
ATOM 1023 C CA . ALA A 1 132 ? -0.204 -12.769 15.109 1.00 95.31 132 ALA A CA 1
ATOM 1024 C C . ALA A 1 132 ? -0.281 -11.547 16.040 1.00 95.31 132 ALA A C 1
ATOM 1026 O O . ALA A 1 132 ? -0.738 -11.680 17.173 1.00 95.31 132 ALA A O 1
ATOM 1027 N N . ALA A 1 133 ? 0.132 -10.363 15.578 1.00 95.44 133 ALA A N 1
ATOM 1028 C CA . ALA A 1 133 ? -0.003 -9.116 16.331 1.00 95.44 133 ALA A CA 1
ATOM 1029 C C . ALA A 1 133 ? -1.475 -8.780 16.606 1.00 95.44 133 ALA A C 1
ATOM 1031 O O . ALA A 1 133 ? -1.845 -8.527 17.751 1.00 95.44 133 ALA A O 1
ATOM 1032 N N . HIS A 1 134 ? -2.335 -8.916 15.594 1.00 95.31 134 HIS A N 1
ATOM 1033 C CA . HIS A 1 134 ? -3.780 -8.782 15.760 1.00 95.31 134 HIS A CA 1
ATOM 1034 C C . HIS A 1 134 ? -4.350 -9.774 16.781 1.00 95.31 134 HIS A C 1
ATOM 1036 O O . HIS A 1 134 ? -5.064 -9.376 17.699 1.00 95.31 134 HIS A O 1
ATOM 1042 N N . ALA A 1 135 ? -3.995 -11.057 16.667 1.00 94.44 135 ALA A N 1
ATOM 1043 C CA . ALA A 1 135 ? -4.486 -12.092 17.571 1.00 94.44 135 ALA A CA 1
ATOM 1044 C C . ALA A 1 135 ? -4.048 -11.869 19.030 1.00 94.44 135 ALA A C 1
ATOM 1046 O O . ALA A 1 135 ? -4.819 -12.154 19.945 1.00 94.44 135 ALA A O 1
ATOM 1047 N N . ARG A 1 136 ? -2.841 -11.333 19.265 1.00 95.38 136 ARG A N 1
ATOM 1048 C CA . ARG A 1 136 ? -2.385 -10.953 20.615 1.00 95.38 136 ARG A CA 1
ATOM 1049 C C . ARG A 1 136 ? -3.188 -9.787 21.195 1.00 95.38 136 ARG A C 1
ATOM 1051 O O . ARG A 1 136 ? -3.470 -9.805 22.388 1.00 95.38 136 ARG A O 1
ATOM 1058 N N . SER A 1 137 ? -3.554 -8.806 20.371 1.00 94.06 137 SER A N 1
ATOM 1059 C CA . SER A 1 137 ? -4.252 -7.593 20.821 1.00 94.06 137 SER A CA 1
ATOM 1060 C C . SER A 1 137 ? -5.768 -7.764 20.957 1.00 94.06 137 SER A C 1
ATOM 1062 O O . SER A 1 137 ? -6.371 -7.148 21.832 1.00 94.06 137 SER A O 1
ATOM 1064 N N . PHE A 1 138 ? -6.391 -8.599 20.119 1.00 91.12 138 PHE A N 1
ATOM 1065 C CA . PHE A 1 138 ? -7.856 -8.703 20.009 1.00 91.12 138 PHE A CA 1
ATOM 1066 C C . PHE A 1 138 ? -8.400 -10.135 20.154 1.00 91.12 138 PHE A C 1
ATOM 1068 O O . PHE A 1 138 ? -9.613 -10.344 20.111 1.00 91.12 138 PHE A O 1
ATOM 1075 N N . GLY A 1 139 ? -7.527 -11.127 20.352 1.00 89.06 139 GLY A N 1
ATOM 1076 C CA . GLY A 1 139 ? -7.882 -12.545 20.423 1.00 89.06 139 GLY A CA 1
ATOM 1077 C C . GLY A 1 139 ? -7.961 -13.230 19.051 1.00 89.06 139 GLY A C 1
ATOM 1078 O O . GLY A 1 139 ? -7.960 -12.596 18.001 1.00 89.06 139 GLY A O 1
ATOM 1079 N N . GLY A 1 140 ? -8.033 -14.564 19.051 1.00 79.25 140 GLY A N 1
ATOM 1080 C CA . GLY A 1 140 ? -8.019 -15.388 17.829 1.00 79.25 140 GLY A CA 1
ATOM 1081 C C . GLY A 1 140 ? -9.387 -15.655 17.189 1.00 79.25 140 GLY A C 1
ATOM 1082 O O . GLY A 1 140 ? -9.483 -16.496 16.302 1.00 79.25 140 GLY A O 1
ATOM 1083 N N . GLY A 1 141 ? -10.458 -15.000 17.653 1.00 73.75 141 GLY A N 1
ATOM 1084 C CA . GLY A 1 141 ? -11.833 -15.339 17.260 1.00 73.75 141 GLY A CA 1
ATOM 1085 C C . GLY A 1 141 ? -12.189 -15.010 15.805 1.00 73.75 141 GLY A C 1
ATOM 1086 O O . GLY A 1 141 ? -13.073 -15.649 15.236 1.00 73.75 141 GLY A O 1
ATOM 1087 N N . ARG A 1 142 ? -11.514 -14.033 15.186 1.00 76.69 142 ARG A N 1
ATOM 1088 C CA . ARG A 1 142 ? -11.664 -13.689 13.765 1.00 76.69 142 ARG A CA 1
ATOM 1089 C C . ARG A 1 142 ? -10.308 -13.357 13.160 1.00 76.69 142 ARG A C 1
ATOM 1091 O O . ARG A 1 142 ? -9.502 -12.658 13.763 1.00 76.69 142 ARG A O 1
ATOM 1098 N N . ALA A 1 143 ? -10.067 -13.862 11.957 1.00 81.31 143 ALA A N 1
ATOM 1099 C CA . ALA A 1 143 ? -8.845 -13.579 11.227 1.00 81.31 143 ALA A CA 1
ATOM 1100 C C . ALA A 1 143 ? -8.890 -12.155 10.650 1.00 81.31 143 ALA A C 1
ATOM 1102 O O . ALA A 1 143 ? -9.872 -11.775 10.015 1.00 81.31 143 ALA A O 1
ATOM 1103 N N . LEU A 1 144 ? -7.807 -11.392 10.822 1.00 93.12 144 LEU A N 1
ATOM 1104 C CA . LEU A 1 144 ? -7.652 -10.073 10.204 1.00 93.12 144 LEU A CA 1
ATOM 1105 C C . LEU A 1 144 ? -7.769 -10.178 8.675 1.00 93.12 144 LEU A C 1
ATOM 1107 O O . LEU A 1 144 ? -7.128 -11.035 8.061 1.00 93.12 144 LEU A O 1
ATOM 1111 N N . VAL A 1 145 ? -8.559 -9.314 8.042 1.00 94.88 145 VAL A N 1
ATOM 1112 C CA . VAL A 1 145 ? -8.641 -9.262 6.577 1.00 94.88 145 VAL A CA 1
ATOM 1113 C C . VAL A 1 145 ? -7.554 -8.327 6.063 1.00 94.88 145 VAL A C 1
ATOM 1115 O O . VAL A 1 145 ? -7.507 -7.156 6.436 1.00 94.88 145 VAL A O 1
ATOM 1118 N N . VAL A 1 146 ? -6.676 -8.856 5.212 1.00 94.75 146 VAL A N 1
ATOM 1119 C CA . VAL A 1 146 ? -5.530 -8.132 4.655 1.00 94.75 146 VAL A CA 1
ATOM 1120 C C . VAL A 1 146 ? -5.549 -8.284 3.142 1.00 94.75 146 VAL A C 1
ATOM 1122 O O . VAL A 1 146 ? -5.525 -9.402 2.632 1.00 94.75 146 VAL A O 1
ATOM 1125 N N . GLY A 1 147 ? -5.616 -7.159 2.438 1.00 92.38 147 GLY A N 1
ATOM 1126 C CA . GLY A 1 147 ? -5.447 -7.080 0.992 1.00 92.38 147 GLY A CA 1
ATOM 1127 C C . GLY A 1 147 ? -4.016 -6.711 0.602 1.00 92.38 147 GLY A C 1
ATOM 1128 O O . GLY A 1 147 ? -3.218 -6.277 1.434 1.00 92.38 147 GLY A O 1
ATOM 1129 N N . ALA A 1 148 ? -3.721 -6.824 -0.690 1.00 90.56 148 ALA A N 1
ATOM 1130 C CA . ALA A 1 148 ? -2.510 -6.306 -1.316 1.00 90.56 148 ALA A CA 1
ATOM 1131 C C . ALA A 1 148 ? -2.910 -5.391 -2.477 1.00 90.56 148 ALA A C 1
ATOM 1133 O O . ALA A 1 148 ? -3.723 -5.781 -3.316 1.00 90.56 148 ALA A O 1
ATOM 1134 N N . GLN A 1 149 ? -2.360 -4.175 -2.528 1.00 94.19 149 GLN A N 1
ATOM 1135 C CA . GLN A 1 149 ? -2.556 -3.298 -3.677 1.00 94.19 149 GLN A CA 1
ATOM 1136 C C . GLN A 1 149 ? -1.460 -3.587 -4.700 1.00 94.19 149 GLN A C 1
ATOM 1138 O O . GLN A 1 149 ? -0.298 -3.267 -4.470 1.00 94.19 149 GLN A O 1
ATOM 1143 N N . LEU A 1 150 ? -1.838 -4.190 -5.824 1.00 94.81 150 LEU A N 1
ATOM 1144 C CA . LEU A 1 150 ? -0.931 -4.466 -6.934 1.00 94.81 150 LEU A CA 1
ATOM 1145 C C . LEU A 1 150 ? -0.775 -3.223 -7.808 1.00 94.81 150 LEU A C 1
ATOM 1147 O O . LEU A 1 150 ? -1.764 -2.586 -8.177 1.00 94.81 150 LEU A O 1
ATOM 1151 N N . THR A 1 151 ? 0.461 -2.881 -8.155 1.00 94.69 151 THR A N 1
ATOM 1152 C CA . THR A 1 151 ? 0.769 -1.645 -8.879 1.00 94.69 151 THR A CA 1
ATOM 1153 C C . THR A 1 151 ? 1.677 -1.868 -10.076 1.00 94.69 151 THR A C 1
ATOM 1155 O O . THR A 1 151 ? 2.584 -2.702 -10.066 1.00 94.69 151 THR A O 1
ATOM 1158 N N . CYS A 1 152 ? 1.427 -1.058 -11.101 1.00 95.19 152 CYS A N 1
ATOM 1159 C CA . CYS A 1 152 ? 2.328 -0.823 -12.210 1.00 95.19 152 CYS A CA 1
ATOM 1160 C C . CYS A 1 152 ? 2.449 0.694 -12.402 1.00 95.19 152 CYS A C 1
ATOM 1162 O O . CYS A 1 152 ? 1.500 1.336 -12.854 1.00 95.19 152 CYS A O 1
ATOM 1164 N N . SER A 1 153 ? 3.597 1.278 -12.046 1.00 94.44 153 SER A N 1
ATOM 1165 C CA . SER A 1 153 ? 3.753 2.742 -11.980 1.00 94.44 153 SER A CA 1
ATOM 1166 C C . SER A 1 153 ? 3.790 3.444 -13.340 1.00 94.44 153 SER A C 1
ATOM 1168 O O . SER A 1 153 ? 3.636 4.667 -13.414 1.00 94.44 153 SER A O 1
ATOM 1170 N N . GLY A 1 154 ? 3.934 2.698 -14.437 1.00 94.56 154 GLY A N 1
ATOM 1171 C CA . GLY A 1 154 ? 3.770 3.232 -15.785 1.00 94.56 154 GLY A CA 1
ATOM 1172 C C . GLY A 1 154 ? 4.780 4.341 -16.094 1.00 94.56 154 GLY A C 1
ATOM 1173 O O . GLY A 1 154 ? 5.993 4.160 -16.002 1.00 94.56 154 GLY A O 1
ATOM 1174 N N . ARG A 1 155 ? 4.267 5.536 -16.408 1.00 94.50 155 ARG A N 1
ATOM 1175 C CA . ARG A 1 155 ? 5.073 6.748 -16.638 1.00 94.50 155 ARG A CA 1
ATOM 1176 C C . ARG A 1 155 ? 5.911 7.152 -15.417 1.00 94.50 155 ARG A C 1
ATOM 1178 O O . ARG A 1 155 ? 6.927 7.819 -15.572 1.00 94.50 155 ARG A O 1
ATOM 1185 N N . TYR A 1 156 ? 5.486 6.759 -14.221 1.00 93.88 156 TYR A N 1
ATOM 1186 C CA . TYR A 1 156 ? 6.187 7.023 -12.967 1.00 93.88 156 TYR A CA 1
ATOM 1187 C C . TYR A 1 156 ? 7.062 5.851 -12.525 1.00 93.88 156 TYR A C 1
ATOM 1189 O O . TYR A 1 156 ? 7.535 5.847 -11.392 1.00 93.88 156 TYR A O 1
ATOM 1197 N N . SER A 1 157 ? 7.279 4.851 -13.388 1.00 93.19 157 SER A N 1
ATOM 1198 C CA . SER A 1 157 ? 8.240 3.801 -13.086 1.00 93.19 157 SER A CA 1
ATOM 1199 C C . SER A 1 157 ? 9.636 4.387 -12.884 1.00 93.19 157 SER A C 1
ATOM 1201 O O . SER A 1 157 ? 10.144 5.166 -13.696 1.00 93.19 157 SER A O 1
ATOM 1203 N N . PHE A 1 158 ? 10.263 3.980 -11.791 1.00 89.06 158 PHE A N 1
ATOM 1204 C CA . PHE A 1 158 ? 11.626 4.294 -11.436 1.00 89.06 158 PHE A CA 1
ATOM 1205 C C . PHE A 1 158 ? 12.590 3.723 -12.469 1.00 89.06 158 PHE A C 1
ATOM 1207 O O . PHE A 1 158 ? 12.627 2.521 -12.733 1.00 89.06 158 PHE A O 1
ATOM 1214 N N . ARG A 1 159 ? 13.435 4.601 -13.004 1.00 85.00 159 ARG A N 1
ATOM 1215 C CA . ARG A 1 159 ? 14.498 4.235 -13.932 1.00 85.00 159 ARG A CA 1
ATOM 1216 C C . ARG A 1 159 ? 15.742 3.809 -13.154 1.00 85.00 159 ARG A C 1
ATOM 1218 O O . ARG A 1 159 ? 16.542 4.648 -12.743 1.00 85.00 159 ARG A O 1
ATOM 1225 N N . ALA A 1 160 ? 15.931 2.503 -12.994 1.00 78.69 160 ALA A N 1
ATOM 1226 C CA . ALA A 1 160 ? 17.203 1.975 -12.512 1.00 78.69 160 ALA A CA 1
ATOM 1227 C C . ALA A 1 160 ? 18.326 2.235 -13.544 1.00 78.69 160 ALA A C 1
ATOM 1229 O O . ALA A 1 160 ? 18.057 2.211 -14.750 1.00 78.69 160 ALA A O 1
ATOM 1230 N N . PRO A 1 161 ? 19.587 2.452 -13.123 1.00 79.38 161 PRO A N 1
ATOM 1231 C CA . PRO A 1 161 ? 20.715 2.545 -14.048 1.00 79.38 161 PRO A CA 1
ATOM 1232 C C . PRO A 1 161 ? 20.820 1.292 -14.927 1.00 79.38 161 PRO A C 1
ATOM 1234 O O . PRO A 1 161 ? 20.905 0.180 -14.412 1.00 79.38 161 PRO A O 1
ATOM 1237 N N . GLY A 1 162 ? 20.770 1.464 -16.251 1.00 75.50 162 GLY A N 1
ATOM 1238 C CA . GLY A 1 162 ? 20.761 0.350 -17.211 1.00 75.50 162 GLY A CA 1
ATOM 1239 C C . GLY A 1 162 ? 19.475 -0.491 -17.221 1.00 75.50 162 GLY A C 1
ATOM 1240 O O . GLY A 1 162 ? 19.400 -1.469 -17.960 1.00 75.50 162 GLY A O 1
ATOM 1241 N N . GLY A 1 163 ? 18.473 -0.125 -16.418 1.00 74.88 163 GLY A N 1
ATOM 1242 C CA . GLY A 1 163 ? 17.165 -0.767 -16.379 1.00 74.88 163 GLY A CA 1
ATOM 1243 C C . GLY A 1 163 ? 16.169 -0.166 -17.377 1.00 74.88 163 GLY A C 1
ATOM 1244 O O . GLY A 1 163 ? 16.442 0.867 -18.002 1.00 74.88 163 GLY A O 1
ATOM 1245 N N . PRO A 1 164 ? 14.993 -0.799 -17.522 1.00 76.94 164 PRO A N 1
ATOM 1246 C CA . PRO A 1 164 ? 13.909 -0.264 -18.334 1.00 76.94 164 PRO A CA 1
ATOM 1247 C C . PRO A 1 164 ? 13.491 1.131 -17.843 1.00 76.94 164 PRO A C 1
ATOM 1249 O O . PRO A 1 164 ? 13.528 1.440 -16.651 1.00 76.94 164 PRO A O 1
ATOM 1252 N N . GLY A 1 165 ? 13.153 2.003 -18.793 1.00 77.94 165 GLY A N 1
ATOM 1253 C CA . GLY A 1 165 ? 12.630 3.336 -18.505 1.00 77.94 165 GLY A CA 1
ATOM 1254 C C . GLY A 1 165 ? 11.134 3.329 -18.176 1.00 77.94 165 GLY A C 1
ATOM 1255 O O . GLY A 1 165 ? 10.515 2.269 -18.141 1.00 77.94 165 GLY A O 1
ATOM 1256 N N . PRO A 1 166 ? 10.535 4.516 -17.987 1.00 90.81 166 PRO A N 1
ATOM 1257 C CA . PRO A 1 166 ? 9.094 4.671 -17.846 1.00 90.81 166 PRO A CA 1
ATOM 1258 C C . PRO A 1 166 ? 8.302 3.959 -18.945 1.00 90.81 166 PRO A C 1
ATOM 1260 O O . PRO A 1 166 ? 8.647 4.046 -20.125 1.00 90.81 166 PRO A O 1
ATOM 1263 N N . LEU A 1 167 ? 7.201 3.313 -18.562 1.00 93.00 167 LEU A N 1
ATOM 1264 C CA . LEU A 1 167 ? 6.273 2.677 -19.492 1.00 93.00 167 LEU A CA 1
ATOM 1265 C C . LEU A 1 167 ? 5.220 3.697 -19.948 1.00 93.00 167 LEU A C 1
ATOM 1267 O O . LEU A 1 167 ? 4.402 4.171 -19.155 1.00 93.00 167 LEU A O 1
ATOM 1271 N N . LEU A 1 168 ? 5.220 4.022 -21.239 1.00 94.50 168 LEU A N 1
ATOM 1272 C CA . LEU A 1 168 ? 4.369 5.064 -21.814 1.00 94.50 168 LEU A CA 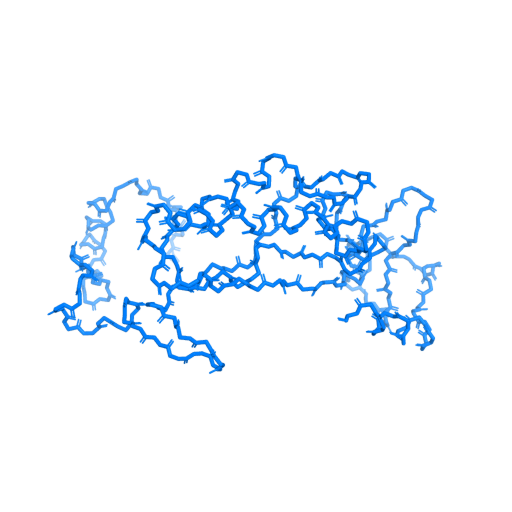1
ATOM 1273 C C . LEU A 1 168 ? 3.311 4.465 -22.734 1.00 94.50 168 LEU A C 1
ATOM 1275 O O . LEU A 1 168 ? 3.660 3.849 -23.725 1.00 94.50 168 LEU A O 1
ATOM 1279 N N . VAL A 1 169 ? 2.024 4.708 -22.494 1.00 95.19 169 VAL A N 1
ATOM 1280 C CA . VAL A 1 169 ? 0.966 4.335 -23.464 1.00 95.19 169 VAL A CA 1
ATOM 1281 C C . VAL A 1 169 ? 0.626 5.468 -24.438 1.00 95.19 169 VAL A C 1
ATOM 1283 O O . VAL A 1 169 ? 0.033 5.241 -25.482 1.00 95.19 169 VAL A O 1
ATOM 1286 N N . HIS A 1 170 ? 1.005 6.703 -24.103 1.00 95.00 170 HIS A N 1
ATOM 1287 C CA . HIS A 1 170 ? 0.862 7.881 -24.959 1.00 95.00 170 HIS A CA 1
ATOM 1288 C C . HIS A 1 170 ? 1.816 8.998 -24.502 1.00 95.00 170 HIS A C 1
ATOM 1290 O O . HIS A 1 170 ? 2.233 9.037 -23.337 1.00 95.00 170 HIS A O 1
ATOM 1296 N N . ARG A 1 171 ? 2.109 9.952 -25.392 1.00 95.12 171 ARG A N 1
ATOM 1297 C CA . ARG A 1 171 ? 2.894 11.162 -25.086 1.00 95.12 171 ARG A CA 1
ATOM 1298 C C . ARG A 1 171 ? 2.040 12.196 -24.365 1.00 95.12 171 ARG A C 1
ATOM 1300 O O . ARG A 1 171 ? 0.941 12.493 -24.821 1.00 95.12 171 ARG A O 1
ATOM 1307 N N . HIS A 1 172 ? 2.537 12.758 -23.266 1.00 95.31 172 HIS A N 1
ATOM 1308 C CA . HIS A 1 172 ? 1.815 13.783 -22.512 1.00 95.31 172 HIS A CA 1
ATOM 1309 C C . HIS A 1 172 ? 2.697 15.019 -22.295 1.00 95.31 172 HIS A C 1
ATOM 1311 O O . HIS A 1 172 ? 3.610 14.978 -21.462 1.00 95.31 1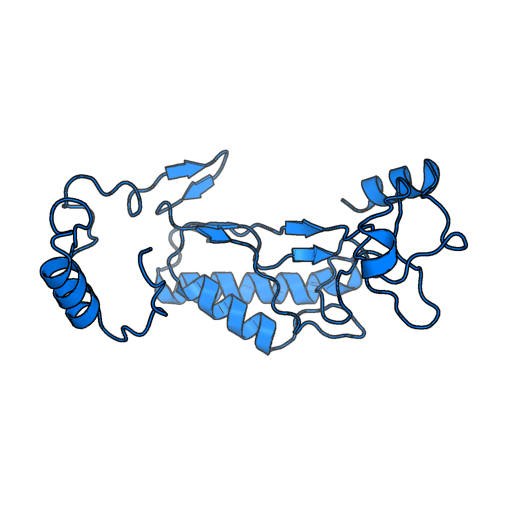72 HIS A O 1
ATOM 1317 N N . PRO A 1 173 ? 2.375 16.162 -22.929 1.00 93.31 173 PRO A N 1
ATOM 1318 C CA . PRO A 1 173 ? 3.251 17.336 -22.949 1.00 93.31 173 PRO A CA 1
ATOM 1319 C C . PRO A 1 173 ? 3.526 17.911 -21.552 1.00 93.31 173 PRO A C 1
ATOM 1321 O O . PRO A 1 173 ? 4.603 18.433 -21.295 1.00 93.31 173 PRO A O 1
ATOM 1324 N N . GLY A 1 174 ? 2.572 17.790 -20.621 1.00 94.19 174 GLY A N 1
ATOM 1325 C CA . GLY A 1 174 ? 2.733 18.291 -19.250 1.00 94.19 174 GLY A CA 1
ATOM 1326 C C . GLY A 1 174 ? 3.397 17.333 -18.253 1.00 94.19 174 GLY A C 1
ATOM 1327 O O . GLY A 1 174 ? 3.820 17.786 -17.190 1.00 94.19 174 GLY A O 1
ATOM 1328 N N . LEU A 1 175 ? 3.460 16.028 -18.551 1.00 93.88 175 LEU A N 1
ATOM 1329 C CA . LEU A 1 175 ? 3.938 15.013 -17.599 1.00 93.88 175 LEU A CA 1
ATOM 1330 C C . LEU A 1 175 ? 5.289 14.441 -18.010 1.00 93.88 175 LEU A C 1
ATOM 1332 O O . LEU A 1 175 ? 6.113 14.217 -17.131 1.00 93.88 175 LEU A O 1
ATOM 1336 N N . ASP A 1 176 ? 5.539 14.263 -19.309 1.00 93.88 176 ASP A N 1
ATOM 1337 C CA . ASP A 1 176 ? 6.813 13.734 -19.809 1.00 93.88 176 ASP A CA 1
ATOM 1338 C C . ASP A 1 176 ? 8.031 14.523 -19.300 1.00 93.88 176 ASP A C 1
ATOM 1340 O O . ASP A 1 176 ? 8.927 13.904 -18.715 1.00 93.88 176 ASP A O 1
ATOM 1344 N N . PRO A 1 177 ? 8.037 15.874 -19.342 1.00 92.12 177 PRO A N 1
ATOM 1345 C CA . PRO A 1 177 ? 9.160 16.643 -18.809 1.00 92.12 177 PRO A CA 1
ATOM 1346 C C . PRO A 1 177 ? 9.372 16.461 -17.300 1.00 92.12 177 PRO A C 1
ATOM 1348 O O . PRO A 1 177 ? 10.484 16.624 -16.810 1.00 92.12 177 PRO A O 1
ATOM 1351 N N . ARG A 1 178 ? 8.321 16.111 -16.541 1.00 91.06 178 ARG A N 1
ATOM 1352 C CA . ARG A 1 178 ? 8.395 15.956 -15.076 1.00 91.06 178 ARG A CA 1
ATOM 1353 C C . ARG A 1 178 ? 9.061 14.655 -14.644 1.00 91.06 178 ARG A C 1
ATOM 1355 O O . ARG A 1 178 ? 9.509 14.564 -13.507 1.00 91.06 178 ARG A O 1
ATOM 1362 N N . VAL A 1 179 ? 9.095 13.660 -15.526 1.00 89.88 179 VAL A N 1
ATOM 1363 C CA . VAL A 1 179 ? 9.673 12.334 -15.259 1.00 89.88 179 VAL A CA 1
ATOM 1364 C C . VAL A 1 179 ? 10.891 12.041 -16.141 1.00 89.88 179 VAL A C 1
ATOM 1366 O O . VAL A 1 179 ? 11.323 10.895 -16.242 1.00 89.88 179 VAL A O 1
ATOM 1369 N N . GLY A 1 180 ? 11.448 13.069 -16.793 1.00 87.56 180 GLY A N 1
ATOM 1370 C CA . GLY A 1 180 ? 12.621 12.927 -17.660 1.00 87.56 180 GLY A CA 1
ATOM 1371 C C . GLY A 1 180 ? 12.362 12.037 -18.877 1.00 87.56 180 GLY A C 1
ATOM 1372 O O . GLY A 1 180 ? 13.236 11.273 -19.283 1.00 87.56 180 GLY A O 1
ATOM 1373 N N . VAL A 1 181 ? 11.143 12.080 -19.417 1.00 90.50 181 VAL A N 1
ATOM 1374 C CA . VAL A 1 181 ? 10.776 11.384 -20.650 1.00 90.50 181 VAL A CA 1
ATOM 1375 C C . VAL A 1 181 ? 10.939 12.337 -21.826 1.00 90.50 181 VAL A C 1
ATOM 1377 O O . VAL A 1 181 ? 10.396 13.441 -21.822 1.00 90.50 181 VAL A O 1
ATOM 1380 N N . ASP A 1 182 ? 11.643 11.872 -22.852 1.00 88.06 182 ASP A N 1
ATOM 1381 C CA . ASP A 1 182 ? 11.791 12.539 -24.141 1.00 88.06 182 ASP A CA 1
ATOM 1382 C C . ASP A 1 182 ? 11.326 11.621 -25.291 1.00 88.06 182 ASP A C 1
ATOM 1384 O O . ASP A 1 182 ? 10.771 10.533 -25.081 1.00 88.06 182 ASP A O 1
ATOM 1388 N N . GLU A 1 183 ? 11.535 12.068 -26.528 1.00 86.44 183 GLU A N 1
ATOM 1389 C CA . GLU A 1 183 ? 11.125 11.351 -27.739 1.00 86.44 183 GLU A CA 1
ATOM 1390 C C . GLU A 1 183 ? 11.821 9.991 -27.920 1.00 86.44 183 GLU A C 1
ATOM 1392 O O . GLU A 1 183 ? 11.286 9.127 -28.615 1.00 86.44 183 GLU A O 1
ATOM 1397 N N . THR A 1 184 ? 12.955 9.752 -27.254 1.00 88.38 184 THR A N 1
ATOM 1398 C CA . THR A 1 184 ? 13.712 8.495 -27.352 1.00 88.38 184 THR A CA 1
ATOM 1399 C C . THR A 1 184 ? 13.082 7.353 -26.557 1.00 88.38 184 THR A C 1
ATOM 1401 O O . THR A 1 184 ? 13.317 6.185 -26.864 1.00 88.38 184 THR A O 1
ATOM 1404 N N . VAL A 1 185 ? 12.249 7.660 -25.555 1.00 89.06 185 VAL A N 1
ATOM 1405 C CA . VAL A 1 185 ? 11.533 6.636 -24.779 1.00 89.06 185 VAL A CA 1
ATOM 1406 C C . VAL A 1 185 ? 10.379 6.093 -25.625 1.00 89.06 185 VAL A C 1
ATOM 1408 O O . VAL A 1 185 ? 9.497 6.873 -25.972 1.00 89.06 185 VAL A O 1
ATOM 1411 N N . PRO A 1 186 ? 10.335 4.799 -25.981 1.00 91.25 186 PRO A N 1
ATOM 1412 C CA . PRO A 1 186 ? 9.284 4.270 -26.844 1.00 91.25 186 PRO A CA 1
ATOM 1413 C C . PRO A 1 186 ? 7.931 4.203 -26.126 1.00 91.25 186 PRO A C 1
ATOM 1415 O O . PRO A 1 186 ? 7.854 4.117 -24.898 1.00 91.25 186 PRO A O 1
ATOM 1418 N N . LEU A 1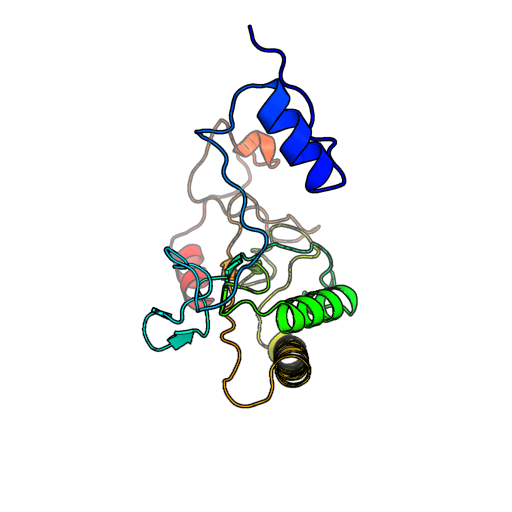 187 ? 6.852 4.200 -26.912 1.00 94.94 187 LEU A N 1
ATOM 1419 C CA . LEU A 1 187 ? 5.539 3.811 -26.404 1.00 94.94 187 LEU A CA 1
ATOM 1420 C C . LEU A 1 187 ? 5.482 2.287 -26.210 1.00 94.94 187 LEU A C 1
ATOM 1422 O O . LEU A 1 187 ? 6.148 1.530 -26.917 1.00 94.94 187 LEU A O 1
ATOM 1426 N N . ALA A 1 188 ? 4.681 1.850 -25.245 1.00 94.88 188 ALA A N 1
ATOM 1427 C CA . ALA A 1 188 ? 4.398 0.457 -24.964 1.00 94.88 188 ALA A CA 1
ATOM 1428 C C . ALA A 1 188 ? 3.744 -0.193 -26.185 1.00 94.88 188 ALA A C 1
ATOM 1430 O O . ALA A 1 188 ? 2.816 0.360 -26.773 1.00 94.88 188 ALA A O 1
ATOM 1431 N N . THR A 1 189 ? 4.231 -1.374 -26.549 1.00 95.75 189 THR A N 1
ATOM 1432 C CA . THR A 1 189 ? 3.600 -2.213 -27.568 1.00 95.75 189 THR A CA 1
ATOM 1433 C C . THR A 1 189 ? 2.437 -2.990 -26.963 1.00 95.75 189 THR A C 1
ATOM 1435 O O . THR A 1 189 ? 2.432 -3.256 -25.759 1.00 95.75 189 THR A O 1
ATOM 1438 N N . ASP A 1 190 ? 1.504 -3.441 -27.798 1.00 95.75 190 ASP A N 1
ATOM 1439 C CA . ASP A 1 190 ? 0.404 -4.310 -27.359 1.00 95.75 190 ASP A CA 1
ATOM 1440 C C . ASP A 1 190 ? 0.936 -5.561 -26.645 1.00 95.75 190 ASP A C 1
ATOM 1442 O O . ASP A 1 190 ? 0.515 -5.871 -25.535 1.00 95.75 190 ASP A O 1
ATOM 1446 N N . MET A 1 191 ? 1.984 -6.187 -27.192 1.00 96.06 191 MET A N 1
ATOM 1447 C CA . MET A 1 191 ? 2.660 -7.331 -26.568 1.00 96.06 191 MET A CA 1
ATOM 1448 C C . MET A 1 191 ? 3.228 -7.008 -25.173 1.00 96.06 191 MET A C 1
ATOM 1450 O O . MET A 1 191 ? 3.194 -7.848 -24.273 1.00 96.06 191 MET A O 1
ATOM 1454 N N . LYS A 1 192 ? 3.752 -5.792 -24.957 1.00 93.06 192 LYS A N 1
ATOM 1455 C CA . LYS A 1 192 ? 4.221 -5.361 -23.631 1.00 93.06 192 LYS A CA 1
ATOM 1456 C C . LYS A 1 192 ? 3.052 -5.200 -22.660 1.00 93.06 192 LYS A C 1
ATOM 1458 O O . LYS A 1 192 ? 3.179 -5.600 -21.505 1.00 93.06 192 LYS A O 1
ATOM 1463 N N . LEU A 1 193 ? 1.934 -4.637 -23.117 1.00 94.12 193 LEU A N 1
ATOM 1464 C CA . LEU A 1 193 ? 0.726 -4.471 -22.308 1.00 94.12 193 LEU A CA 1
ATOM 1465 C C . LEU A 1 193 ? 0.113 -5.824 -21.925 1.00 94.12 193 LEU A C 1
ATOM 1467 O O . LEU A 1 193 ? -0.178 -6.042 -20.752 1.00 94.12 193 LEU A O 1
ATOM 1471 N N . GLU A 1 194 ? 0.011 -6.759 -22.868 1.00 95.06 194 GLU A N 1
ATOM 1472 C CA . GLU A 1 194 ? -0.433 -8.136 -22.609 1.00 95.06 194 GLU A CA 1
ATOM 1473 C C . GLU A 1 194 ? 0.477 -8.847 -21.597 1.00 95.06 194 GLU A C 1
ATOM 1475 O O . GLU A 1 194 ? -0.003 -9.483 -20.657 1.00 95.06 194 GLU A O 1
ATOM 1480 N N . GLY A 1 195 ? 1.797 -8.675 -21.724 1.00 94.44 195 GLY A N 1
ATOM 1481 C CA . GLY A 1 195 ? 2.762 -9.225 -20.772 1.00 94.44 195 GLY A CA 1
ATOM 1482 C C . GLY A 1 195 ? 2.598 -8.683 -19.347 1.00 94.44 195 GLY A C 1
ATOM 1483 O O . GLY A 1 195 ? 2.836 -9.416 -18.390 1.00 94.44 195 GLY A O 1
ATOM 1484 N N . ILE A 1 196 ? 2.167 -7.426 -19.187 1.00 93.75 196 ILE A N 1
ATOM 1485 C CA . ILE A 1 196 ? 1.867 -6.835 -17.872 1.00 93.75 196 ILE A CA 1
ATOM 1486 C C . ILE A 1 196 ? 0.607 -7.449 -17.274 1.00 93.75 196 ILE A C 1
ATOM 1488 O O . ILE A 1 196 ? 0.597 -7.735 -16.081 1.00 93.75 196 ILE A O 1
ATOM 1492 N N . VAL A 1 197 ? -0.434 -7.682 -18.079 1.00 93.81 197 VAL A N 1
ATOM 1493 C CA . VAL A 1 197 ? -1.671 -8.321 -17.601 1.00 93.81 197 VAL A CA 1
ATOM 1494 C C . VAL A 1 197 ? -1.369 -9.685 -16.982 1.00 93.81 197 VAL A C 1
ATOM 1496 O O . VAL A 1 197 ? -1.879 -9.977 -15.910 1.00 93.81 197 VAL A O 1
ATOM 1499 N N . GLY A 1 198 ? -0.471 -10.473 -17.581 1.00 92.19 198 GLY A N 1
ATOM 1500 C CA . GLY A 1 198 ? -0.040 -11.761 -17.024 1.00 92.19 198 GLY A CA 1
ATOM 1501 C C . GLY A 1 198 ? 0.789 -11.686 -15.731 1.00 92.19 198 GLY A C 1
ATOM 1502 O O . GLY A 1 198 ? 1.164 -12.730 -15.201 1.00 92.19 198 GLY A O 1
ATOM 1503 N N . ARG A 1 199 ? 1.126 -10.485 -15.238 1.00 91.94 199 ARG A N 1
ATOM 1504 C CA . ARG A 1 199 ? 1.782 -10.274 -13.934 1.00 91.94 199 ARG A CA 1
ATOM 1505 C C . ARG A 1 199 ? 0.799 -9.989 -12.793 1.00 91.94 199 ARG A C 1
ATOM 1507 O O . ARG A 1 199 ? 1.229 -10.030 -11.643 1.00 91.94 199 ARG A O 1
ATOM 1514 N N . TYR A 1 200 ? -0.455 -9.660 -13.104 1.00 92.06 200 TYR A N 1
ATOM 1515 C CA . TYR A 1 200 ? -1.535 -9.487 -12.126 1.00 92.06 200 TYR A CA 1
ATOM 1516 C C . TYR A 1 200 ? -2.203 -10.827 -11.813 1.00 92.06 200 TYR A C 1
ATOM 1518 O O . TYR A 1 200 ? -2.598 -10.998 -10.638 1.00 92.06 200 TYR A O 1
#

Secondary structure (DSSP, 8-state):
-PPPPPP---SHHHHHHHHHHTT-TTT----S--STTSTT-TTTS-EEETTEEESSS-EEPP---S-S-TTT----HHHHHHHHHHHHT--SEES-SSEEESSGGG-SSTT--B-SGGGHHHHHHHHHHHHHHHHHHH-SSSPPEE--EEE--GGG----TTS----BSS--TTTGGGGT--TTSPBPPHHHHHHHHTT-

Solvent-accessible surface area (backbone atoms only — not comparable to full-atom values): 11626 Å² total; per-residue (Å²): 130,87,78,86,74,79,94,76,72,87,47,73,65,53,49,54,51,50,35,56,75,70,68,35,58,92,80,57,80,85,72,96,71,82,60,92,91,47,89,89,52,65,53,63,35,62,43,77,58,87,96,40,83,23,70,21,63,41,64,41,68,52,53,72,79,70,51,22,34,64,91,76,15,30,72,30,71,69,46,42,55,51,39,29,52,57,26,56,62,73,50,23,29,33,52,7,69,32,52,25,10,42,40,82,61,23,16,61,43,68,20,38,31,31,60,43,81,91,28,47,64,57,49,49,53,41,52,50,48,14,47,50,33,24,30,73,73,72,42,79,89,62,82,78,47,71,46,74,37,79,36,69,38,33,62,52,14,35,63,49,91,97,49,59,60,45,47,26,88,68,91,45,90,85,52,32,70,77,63,75,47,57,89,84,60,62,67,59,47,71,70,56,52,55,57,51,59,78,53,112

Nearest PDB structures (foldseek):
  3gr7-assembly1_A  TM=8.012E-01  e=5.739E-07  Geobacillus kaustophilus
  8x0j-assembly1_A  TM=7.432E-01  e=1.863E-06  Geobacillus kaustophilus HTA426
  6qkr-assembly1_A  TM=7.083E-01  e=1.327E-05  bacterium enrichment culture clone N47
  1k03-assembly1_A  TM=7.146E-01  e=2.211E-04  Saccharomyces cerevisiae
  1bwl-assembly1_A  TM=6.830E-01  e=4.253E-04  Candida albicans

pLDDT: mean 90.1, std 8.8, range [48.16, 97.56]